Protein AF-A0A4Q6DT72-F1 (afdb_monomer)

Radius of gyration: 20.3 Å; Cα contacts (8 Å, |Δi|>4): 375; chains: 1; bounding box: 52×39×68 Å

Secondary structure (DSSP, 8-state):
--SSS--HHHHHHHHHHHHHHHTTSTT-SSSEEEEEEEEEE-TT-TT-EEEEEEEEEEEETTEEEEEEEEE-TT-EEEEEEEEE--TTS--EEEEEEEEE---EEEEEEEEEEETTEEEEEEEETTEEEEEEEEESSTT--EEEEEEEEE--TTS--EEEEEEEEEEETTEEEEEEEE----B--TTTTTS----

Mean predicted aligned error: 13.0 Å

Foldseek 3Di:
DPPVVPDVVVVVVVVVLVVVVVVPPPDDPQWDKDWDWDWDDDVVDPFDIKIKIWIWTHNDPFKIKIWIKIWDRLAAFDWDWDWDDDPPDDIDTDTDTDRDDGDIFTDIWIWGDDQQKIWIFDADRNWGKTKIKGAPDPVSQKIKMKMWTDLDDPDDIWMWIKIKHHPDDSDIDMDTDGRDHRYDDPCPPPPPDDD

Sequence (195 aa):
MGKFINDPAIYDELRGAIQSVNLLLGKAGALKTYVDLSAWQIPAYDGGAKARLHIIIAPNPGRYYLLGVSSDPRGRERRTITTISVNNGPQLVETRNVNEERRVLFTGMFGKYFGPLDVRVGILEDNGTLAVGYWADQARRYGAHIEVFSPGRAAPLSYRAYARAQVWSGLYVTGGIDNNHKYFDPNDGKDKLPY

Nearest PDB structures (foldseek):
  7st3-assembly9_Q  TM=1.971E-01  e=6.445E+00  Human papillomavirus 16
  1hdm-assembly1_A  TM=1.827E-01  e=6.127E+00  Homo sapiens

Solvent-accessible surface area (backbone atoms only — not comparable to full-atom values): 11254 Å² total; per-residue (Å²): 141,70,76,85,83,71,46,68,70,60,55,54,54,51,51,55,53,57,60,59,52,69,73,70,69,82,76,70,80,91,46,52,67,46,79,45,79,51,70,48,75,51,90,94,48,97,63,59,58,32,39,37,45,35,39,36,43,27,79,46,99,49,37,36,35,40,41,34,42,32,42,45,56,78,32,39,45,36,69,43,77,47,75,50,80,49,92,98,53,81,74,47,74,49,76,46,75,45,71,46,69,84,50,82,28,43,29,49,30,48,35,37,46,62,83,51,34,37,42,34,42,41,31,50,67,74,17,48,30,47,31,43,32,41,32,82,41,95,85,61,46,35,34,41,36,40,38,40,35,45,73,52,98,89,51,74,75,25,40,35,39,37,38,39,39,55,81,48,96,96,39,68,51,73,54,71,53,74,60,73,71,52,76,51,67,88,59,86,78,71,81,79,72,87,128

pLDDT: mean 73.6, std 20.55, range [30.52, 98.38]

Structure (mmCIF, N/CA/C/O backbone):
data_AF-A0A4Q6DT72-F1
#
_entry.id   AF-A0A4Q6DT72-F1
#
loop_
_atom_site.group_PDB
_atom_site.id
_atom_site.type_symbol
_atom_site.label_atom_id
_atom_site.label_alt_id
_atom_site.label_comp_id
_atom_site.label_asym_id
_atom_site.label_entity_id
_atom_site.label_seq_id
_atom_site.pdbx_PDB_ins_code
_atom_site.Cartn_x
_atom_site.Cartn_y
_atom_site.Cartn_z
_atom_site.occupancy
_atom_site.B_iso_or_equiv
_atom_site.auth_seq_id
_atom_site.auth_comp_id
_atom_site.auth_asym_id
_atom_site.auth_atom_id
_atom_site.pdbx_PDB_model_num
ATOM 1 N N . MET A 1 1 ? -15.342 -18.114 -11.184 1.00 40.59 1 MET A N 1
ATOM 2 C CA . MET A 1 1 ? -14.637 -18.393 -9.913 1.00 40.59 1 MET A CA 1
ATOM 3 C C . MET A 1 1 ? -13.995 -19.770 -10.040 1.00 40.59 1 MET A C 1
ATOM 5 O O . MET A 1 1 ? -14.713 -20.748 -9.947 1.00 40.59 1 MET A O 1
ATOM 9 N N . GLY A 1 2 ? -12.719 -19.892 -10.412 1.00 42.38 2 GLY A N 1
ATOM 10 C CA . GLY A 1 2 ? -12.145 -21.237 -10.631 1.00 42.38 2 GLY A CA 1
ATOM 11 C C . GLY A 1 2 ? -10.751 -21.277 -11.251 1.00 42.38 2 GLY A C 1
ATOM 12 O O . GLY A 1 2 ? -10.006 -22.209 -10.989 1.00 42.38 2 GLY A O 1
ATOM 13 N N . LYS A 1 3 ? -10.351 -20.236 -11.993 1.00 42.50 3 LYS A N 1
ATOM 14 C CA . LYS A 1 3 ? -8.980 -20.118 -12.523 1.00 42.50 3 LYS A CA 1
ATOM 15 C C . LYS A 1 3 ? -7.955 -19.534 -11.537 1.00 42.50 3 LYS A C 1
ATOM 17 O O . LYS A 1 3 ? -6.771 -19.692 -11.764 1.00 42.50 3 LYS A O 1
ATOM 22 N N . PHE A 1 4 ? -8.394 -18.916 -10.435 1.00 44.41 4 PHE A N 1
ATOM 23 C CA . PHE A 1 4 ? -7.504 -18.288 -9.441 1.00 44.41 4 PHE A CA 1
ATOM 24 C C . PHE A 1 4 ? -6.852 -19.272 -8.456 1.00 44.41 4 PHE A C 1
ATOM 26 O O . PHE A 1 4 ? -5.817 -18.953 -7.888 1.00 44.41 4 PHE A O 1
ATOM 33 N N . ILE A 1 5 ? -7.461 -20.441 -8.221 1.00 47.91 5 ILE A N 1
ATOM 34 C CA . ILE A 1 5 ? -6.984 -21.407 -7.210 1.00 47.91 5 ILE A CA 1
ATOM 35 C C . ILE A 1 5 ? -6.019 -22.435 -7.822 1.00 47.91 5 ILE A C 1
ATOM 37 O O . ILE A 1 5 ? -5.291 -23.099 -7.096 1.00 47.91 5 ILE A O 1
ATOM 41 N N . ASN A 1 6 ? -5.991 -22.557 -9.151 1.00 42.75 6 ASN A N 1
ATOM 42 C CA . ASN A 1 6 ? -5.356 -23.684 -9.831 1.00 42.75 6 ASN A CA 1
ATOM 43 C C . ASN A 1 6 ? -4.169 -23.286 -10.722 1.00 42.75 6 ASN A C 1
ATOM 45 O O . ASN A 1 6 ? -3.815 -24.044 -11.620 1.00 42.75 6 ASN A O 1
ATOM 49 N N . ASP A 1 7 ? -3.583 -22.102 -10.510 1.00 50.97 7 ASP A N 1
ATOM 50 C CA . ASP A 1 7 ? -2.345 -21.708 -11.189 1.00 50.97 7 ASP A CA 1
ATOM 51 C C . ASP A 1 7 ? -1.128 -22.110 -10.327 1.00 50.97 7 ASP A C 1
ATOM 53 O O . ASP A 1 7 ? -0.959 -21.567 -9.227 1.00 50.97 7 ASP A O 1
ATOM 57 N N . PRO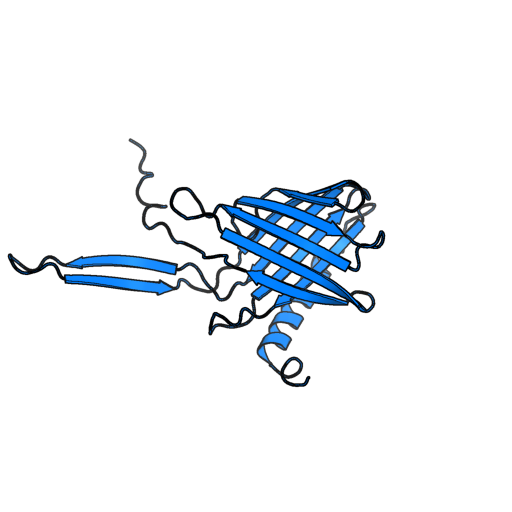 A 1 8 ? -0.284 -23.058 -10.781 1.00 51.16 8 PRO A N 1
ATOM 58 C CA . PRO A 1 8 ? 0.871 -23.544 -10.025 1.00 51.16 8 PRO A CA 1
ATOM 59 C C . PRO A 1 8 ? 1.861 -22.439 -9.633 1.00 51.16 8 PRO A C 1
ATOM 61 O O . PRO A 1 8 ? 2.464 -22.520 -8.564 1.00 51.16 8 PRO A O 1
ATOM 64 N N . ALA A 1 9 ? 1.989 -21.378 -10.441 1.00 55.25 9 ALA A N 1
ATOM 65 C CA . ALA A 1 9 ? 2.933 -20.291 -10.175 1.00 55.25 9 ALA A CA 1
ATOM 66 C C . ALA A 1 9 ? 2.591 -19.523 -8.885 1.00 55.25 9 ALA A C 1
ATOM 68 O O . ALA A 1 9 ? 3.474 -19.165 -8.108 1.00 55.25 9 ALA A O 1
ATOM 69 N N . ILE A 1 10 ? 1.296 -19.338 -8.609 1.00 51.66 10 ILE A N 1
ATOM 70 C CA . ILE A 1 10 ? 0.816 -18.659 -7.397 1.00 51.66 10 ILE A CA 1
ATOM 71 C C . ILE A 1 10 ? 1.076 -19.524 -6.159 1.00 51.66 10 ILE A C 1
ATOM 73 O O . ILE A 1 10 ? 1.369 -19.004 -5.082 1.00 51.66 10 ILE A O 1
ATOM 77 N N . TYR A 1 11 ? 0.987 -20.847 -6.300 1.00 51.16 11 TYR A N 1
ATOM 78 C CA . TYR A 1 11 ? 1.188 -21.782 -5.198 1.00 51.16 11 TYR A CA 1
ATOM 79 C C . TYR A 1 11 ? 2.643 -21.813 -4.712 1.00 51.16 11 TYR A C 1
ATOM 81 O O . TYR A 1 11 ? 2.890 -21.825 -3.501 1.00 51.16 11 TYR A O 1
ATOM 89 N N . ASP A 1 12 ? 3.598 -21.762 -5.638 1.00 57.19 12 ASP A N 1
ATOM 90 C CA . ASP A 1 12 ? 5.025 -21.753 -5.312 1.00 57.19 12 ASP A CA 1
ATOM 91 C C . ASP A 1 12 ? 5.472 -20.406 -4.717 1.00 57.19 12 ASP A C 1
ATOM 93 O O . ASP A 1 12 ? 6.198 -20.380 -3.718 1.00 57.19 12 ASP A O 1
ATOM 97 N N . GLU A 1 13 ? 4.957 -19.285 -5.235 1.00 58.00 13 GLU A N 1
ATOM 98 C CA . GLU A 1 13 ? 5.204 -17.949 -4.673 1.00 58.00 13 GLU A CA 1
ATOM 99 C C . GLU A 1 13 ? 4.601 -17.791 -3.265 1.00 58.00 13 GLU A C 1
ATOM 101 O O . GLU A 1 13 ? 5.253 -17.266 -2.354 1.00 58.00 13 GLU A O 1
ATOM 106 N N . LEU A 1 14 ? 3.383 -18.306 -3.051 1.00 52.50 14 LEU A N 1
ATOM 107 C CA . LEU A 1 14 ? 2.712 -18.300 -1.749 1.00 52.50 14 LEU A CA 1
ATOM 108 C C . LEU A 1 14 ? 3.480 -19.143 -0.720 1.00 52.50 14 LEU A C 1
ATOM 110 O O . LEU A 1 14 ? 3.661 -18.709 0.420 1.00 52.50 14 LEU A O 1
ATOM 114 N N . ARG A 1 15 ? 3.980 -20.323 -1.112 1.00 53.44 15 ARG A N 1
ATOM 115 C CA . ARG A 1 15 ? 4.805 -21.180 -0.244 1.00 53.44 15 ARG A CA 1
ATOM 116 C C . ARG A 1 15 ? 6.128 -20.519 0.141 1.00 53.44 15 ARG A C 1
ATOM 118 O O . ARG A 1 15 ? 6.471 -20.533 1.325 1.00 53.44 15 ARG A O 1
ATOM 125 N N . GLY A 1 16 ? 6.839 -19.913 -0.812 1.00 57.53 16 GLY A N 1
ATOM 126 C CA . GLY A 1 16 ? 8.106 -19.219 -0.542 1.00 57.53 16 GLY A CA 1
ATOM 127 C C . GLY A 1 16 ? 7.943 -18.046 0.433 1.00 57.53 16 GLY A C 1
ATOM 128 O O . GLY A 1 16 ? 8.726 -17.875 1.375 1.00 57.53 16 GLY A O 1
ATOM 129 N N . ALA A 1 17 ? 6.867 -17.277 0.270 1.00 51.38 17 ALA A N 1
ATOM 130 C CA . ALA A 1 17 ? 6.543 -16.179 1.168 1.00 51.38 17 ALA A CA 1
ATOM 131 C C . ALA A 1 17 ? 6.155 -16.655 2.580 1.00 51.38 17 ALA A C 1
ATOM 133 O O . ALA A 1 17 ? 6.656 -16.100 3.557 1.00 51.38 17 ALA A O 1
ATOM 134 N N . ILE A 1 18 ? 5.339 -17.710 2.716 1.00 52.00 18 ILE A N 1
ATOM 135 C CA . ILE A 1 18 ? 4.960 -18.277 4.026 1.00 52.00 18 ILE A CA 1
ATOM 136 C C . ILE A 1 18 ? 6.189 -18.782 4.801 1.00 52.00 18 ILE A C 1
ATOM 138 O O . ILE A 1 18 ? 6.286 -18.571 6.011 1.00 52.00 18 ILE A O 1
ATOM 142 N N . GLN A 1 19 ? 7.161 -19.401 4.124 1.00 54.97 19 GLN A N 1
ATOM 143 C CA . GLN A 1 19 ? 8.390 -19.883 4.769 1.00 54.97 19 GLN A CA 1
ATOM 144 C C . GLN A 1 19 ? 9.268 -18.737 5.300 1.00 54.97 19 GLN A C 1
ATOM 146 O O . GLN A 1 19 ? 9.827 -18.845 6.391 1.00 54.97 19 GLN A O 1
ATOM 151 N N . SER A 1 20 ? 9.330 -17.612 4.583 1.00 53.06 20 SER A N 1
ATOM 152 C CA . SER A 1 20 ? 10.111 -16.427 4.981 1.00 53.06 20 SER A CA 1
ATOM 153 C C . SER A 1 20 ? 9.543 -15.719 6.221 1.00 53.06 20 SER A C 1
ATOM 155 O O . SER A 1 20 ? 10.279 -15.110 6.996 1.00 53.06 20 SER A O 1
ATOM 157 N N . VAL A 1 21 ? 8.230 -15.820 6.443 1.00 51.31 21 VAL A N 1
ATOM 158 C CA . VAL A 1 21 ? 7.520 -15.172 7.557 1.00 51.31 21 VAL A CA 1
ATOM 159 C C . VAL A 1 21 ? 7.857 -15.791 8.916 1.00 51.31 21 VAL A C 1
ATOM 161 O O . VAL A 1 21 ? 8.020 -15.062 9.897 1.00 51.31 21 VAL A O 1
ATOM 164 N N . ASN A 1 22 ? 8.030 -17.114 8.982 1.00 48.34 22 ASN A N 1
ATOM 165 C CA . ASN A 1 22 ? 8.324 -17.812 10.239 1.00 48.34 22 ASN A CA 1
ATOM 166 C C . ASN A 1 22 ? 9.690 -17.431 10.844 1.00 48.34 22 ASN A C 1
ATOM 168 O O . ASN A 1 22 ? 9.865 -17.525 12.057 1.00 48.34 22 ASN A O 1
ATOM 172 N N . LEU A 1 23 ? 10.640 -16.948 10.034 1.00 55.03 23 LEU A N 1
ATOM 173 C CA . LEU A 1 23 ? 11.971 -16.523 10.491 1.00 55.03 23 LEU A CA 1
ATOM 174 C C . LEU A 1 23 ? 11.985 -15.149 11.184 1.00 55.03 23 LEU A C 1
ATOM 176 O O . LEU A 1 23 ? 12.885 -14.878 11.978 1.00 55.03 23 LEU A O 1
ATOM 180 N N . LEU A 1 24 ? 11.007 -14.278 10.916 1.00 52.22 24 LEU A N 1
ATOM 181 C CA . LEU A 1 24 ? 11.064 -12.866 11.327 1.00 52.22 24 LEU A CA 1
ATOM 182 C C . LEU A 1 24 ? 10.315 -12.560 12.635 1.00 52.22 24 LEU A C 1
ATOM 184 O O . LEU A 1 24 ? 10.592 -11.553 13.282 1.00 52.22 24 LEU A O 1
ATOM 188 N N . LEU A 1 25 ? 9.399 -13.430 13.065 1.00 58.00 25 LEU A N 1
ATOM 189 C CA . LEU A 1 25 ? 8.490 -13.161 14.191 1.00 58.00 25 LEU A CA 1
ATOM 190 C C . LEU A 1 25 ? 9.047 -13.529 15.580 1.00 58.00 25 LEU A C 1
ATOM 192 O O . LEU A 1 25 ? 8.407 -13.248 16.590 1.00 58.00 25 LEU A O 1
ATOM 196 N N . GLY A 1 26 ? 10.243 -14.116 15.667 1.00 53.78 26 GLY A N 1
ATOM 197 C CA . GLY A 1 26 ? 10.744 -14.725 16.905 1.00 53.78 26 GLY A CA 1
ATOM 198 C C . GLY A 1 26 ? 11.213 -13.785 18.029 1.00 53.78 26 GLY A C 1
ATOM 199 O O . GLY A 1 26 ? 11.575 -14.295 19.086 1.00 53.78 26 GLY A O 1
ATOM 200 N N . LYS A 1 27 ? 11.284 -12.451 17.849 1.00 53.75 27 LYS A N 1
ATOM 201 C CA . LYS A 1 27 ? 12.021 -11.572 18.798 1.00 53.75 27 LYS A CA 1
ATOM 202 C C . LYS A 1 27 ? 11.421 -10.195 19.150 1.00 53.75 27 LYS A C 1
ATOM 204 O O . LYS A 1 27 ? 12.120 -9.390 19.759 1.00 53.75 27 LYS A O 1
ATOM 209 N N . ALA A 1 28 ? 10.159 -9.885 18.843 1.00 54.22 28 ALA A N 1
ATOM 210 C CA . ALA A 1 28 ? 9.593 -8.553 19.127 1.00 54.22 28 ALA A CA 1
ATOM 211 C C . ALA A 1 28 ? 8.598 -8.555 20.310 1.00 54.22 28 ALA A C 1
ATOM 213 O O . ALA A 1 28 ? 7.416 -8.838 20.140 1.00 54.22 28 ALA A O 1
ATOM 214 N N . GLY A 1 29 ? 9.066 -8.210 21.515 1.00 50.38 29 GLY A N 1
ATOM 215 C CA . GLY A 1 29 ? 8.210 -7.927 22.677 1.00 50.38 29 GLY A CA 1
ATOM 216 C C . GLY A 1 29 ? 7.651 -6.494 22.653 1.00 50.38 29 GLY A C 1
ATOM 217 O O . GLY A 1 29 ? 8.355 -5.562 22.276 1.00 50.38 29 GLY A O 1
ATOM 218 N N . ALA A 1 30 ? 6.383 -6.329 23.050 1.00 59.72 30 ALA A N 1
ATOM 219 C CA . ALA A 1 30 ? 5.591 -5.084 23.144 1.00 59.72 30 ALA A CA 1
ATOM 220 C C . ALA A 1 30 ? 5.222 -4.340 21.837 1.00 59.72 30 ALA A C 1
ATOM 222 O O . ALA A 1 30 ? 4.337 -3.483 21.862 1.00 59.72 30 ALA A O 1
ATOM 223 N N . LEU A 1 31 ? 5.815 -4.676 20.689 1.00 67.81 31 LEU A N 1
ATOM 224 C CA . LEU A 1 31 ? 5.454 -4.092 19.391 1.00 67.81 31 LEU A CA 1
ATOM 225 C C . LEU A 1 31 ? 4.372 -4.930 18.698 1.00 67.81 31 LEU A C 1
ATOM 227 O O . LEU A 1 31 ? 4.574 -6.115 18.434 1.00 67.81 31 LEU A O 1
ATOM 231 N N . LYS A 1 32 ? 3.234 -4.315 18.343 1.00 83.62 32 LYS A N 1
ATOM 232 C CA . LYS A 1 32 ? 2.245 -4.981 17.482 1.00 83.62 32 LYS A CA 1
ATOM 233 C C . LYS A 1 32 ? 2.836 -5.098 16.082 1.00 83.62 32 LYS A C 1
ATOM 235 O O . LYS A 1 32 ? 2.969 -4.094 15.384 1.00 83.62 32 LYS A O 1
ATOM 240 N N . THR A 1 33 ? 3.194 -6.315 15.700 1.00 86.81 33 THR A N 1
ATOM 241 C CA . THR A 1 33 ? 3.773 -6.616 14.391 1.00 86.81 33 THR A CA 1
ATOM 242 C C . THR A 1 33 ? 2.762 -7.400 13.571 1.00 86.81 33 THR A C 1
ATOM 244 O O . THR A 1 33 ? 2.192 -8.371 14.062 1.00 86.81 33 THR A O 1
ATOM 247 N N . TYR A 1 34 ? 2.534 -6.977 12.334 1.00 88.38 34 TYR A N 1
ATOM 248 C CA . TYR A 1 34 ? 1.664 -7.666 11.387 1.00 88.38 34 TYR A CA 1
ATOM 249 C C . TYR A 1 34 ? 2.467 -8.042 10.159 1.00 88.38 34 TYR A C 1
ATOM 251 O O . TYR A 1 34 ? 3.353 -7.303 9.730 1.00 88.38 34 TYR A O 1
ATOM 259 N N . VAL A 1 35 ? 2.119 -9.176 9.580 1.00 89.56 35 VAL A N 1
ATOM 260 C CA . VAL A 1 35 ? 2.684 -9.630 8.321 1.00 89.56 35 VAL A CA 1
ATOM 261 C C . VAL A 1 35 ? 1.581 -9.586 7.290 1.00 89.56 35 VAL A C 1
ATOM 263 O O . VAL A 1 35 ? 0.469 -10.052 7.531 1.00 89.56 35 VAL A O 1
ATOM 266 N N . ASP A 1 36 ? 1.897 -8.992 6.153 1.00 89.69 36 ASP A N 1
ATOM 267 C CA . ASP A 1 36 ? 0.979 -8.822 5.048 1.00 89.69 36 ASP A CA 1
ATOM 268 C C . ASP A 1 36 ? 1.602 -9.419 3.791 1.00 89.69 36 ASP A C 1
ATOM 270 O O . ASP A 1 36 ? 2.623 -8.943 3.294 1.00 89.69 36 ASP A O 1
ATOM 274 N N . LEU A 1 37 ? 0.973 -10.481 3.299 1.00 89.69 37 LEU A N 1
ATOM 275 C CA . LEU A 1 37 ? 1.315 -11.124 2.045 1.00 89.69 37 LEU A CA 1
ATOM 276 C C . LEU A 1 37 ? 0.182 -10.870 1.062 1.00 89.69 37 LEU A C 1
ATOM 278 O O . LEU A 1 37 ? -0.975 -11.178 1.346 1.00 89.69 37 LEU A O 1
ATOM 282 N N . SER A 1 38 ? 0.513 -10.289 -0.082 1.00 87.38 38 SER A N 1
ATOM 283 C CA . SER A 1 38 ? -0.465 -9.981 -1.119 1.00 87.38 38 SER A CA 1
ATOM 284 C C . SER A 1 38 ? 0.091 -10.262 -2.495 1.00 87.38 38 SER A C 1
ATOM 286 O O . SER A 1 38 ? 1.277 -10.069 -2.753 1.00 87.38 38 SER A O 1
ATOM 288 N N . ALA A 1 39 ? -0.798 -10.694 -3.378 1.00 85.62 39 ALA A N 1
ATOM 289 C CA . ALA A 1 39 ? -0.524 -10.797 -4.792 1.00 85.62 39 ALA A CA 1
ATOM 290 C C . ALA A 1 39 ? -1.713 -10.246 -5.576 1.00 85.62 39 ALA A C 1
ATOM 292 O O . ALA A 1 39 ? -2.862 -10.398 -5.156 1.00 85.62 39 ALA A O 1
ATOM 293 N N . TRP A 1 40 ? -1.445 -9.588 -6.696 1.00 83.12 40 TRP A N 1
ATOM 294 C CA . TRP A 1 40 ? -2.485 -9.118 -7.603 1.00 83.12 40 TRP A CA 1
ATOM 295 C C . TRP A 1 40 ? -2.013 -9.181 -9.048 1.00 83.12 40 TRP A C 1
ATOM 297 O O . TRP A 1 40 ? -0.829 -9.040 -9.357 1.00 83.12 40 TRP A O 1
ATOM 307 N N . GLN A 1 41 ? -2.969 -9.386 -9.944 1.00 78.38 41 GLN A N 1
ATOM 308 C CA . GLN A 1 41 ? -2.716 -9.382 -11.374 1.00 78.38 41 GLN A CA 1
ATOM 309 C C . GLN A 1 41 ? -2.808 -7.953 -11.910 1.00 78.38 41 GLN A C 1
ATOM 311 O O . GLN A 1 41 ? -3.650 -7.167 -11.474 1.00 78.38 41 GLN A O 1
ATOM 316 N N . ILE A 1 42 ? -1.961 -7.634 -12.886 1.00 73.06 42 ILE A N 1
ATOM 317 C CA . ILE A 1 42 ? -2.034 -6.390 -13.650 1.00 73.06 42 ILE A CA 1
ATOM 318 C C . ILE A 1 42 ? -2.393 -6.786 -15.088 1.00 73.06 42 ILE A C 1
ATOM 320 O O . ILE A 1 42 ? -1.502 -7.172 -15.838 1.00 73.06 42 ILE A O 1
ATOM 324 N N . PRO A 1 43 ? -3.681 -6.741 -15.484 1.00 66.69 43 PRO A N 1
ATOM 325 C CA . PRO A 1 43 ? -4.133 -7.293 -16.767 1.00 66.69 43 PRO A CA 1
ATOM 326 C C . PRO A 1 43 ? -3.478 -6.667 -18.001 1.00 66.69 43 PRO A C 1
ATOM 328 O O . PRO A 1 43 ? -3.441 -7.292 -19.050 1.00 66.69 43 PRO A O 1
ATOM 331 N N . ALA A 1 44 ? -2.968 -5.440 -17.879 1.00 63.69 44 ALA A N 1
ATOM 332 C CA . ALA A 1 44 ? -2.306 -4.721 -18.963 1.00 63.69 44 ALA A CA 1
ATOM 333 C C . ALA A 1 44 ? -0.906 -5.263 -19.323 1.00 63.69 44 ALA A C 1
ATOM 335 O O . ALA A 1 44 ? -0.309 -4.770 -20.274 1.00 63.69 44 ALA A O 1
ATOM 336 N N . TYR A 1 45 ? -0.368 -6.234 -18.574 1.00 60.28 45 TYR A N 1
ATOM 337 C CA . TYR A 1 45 ? 0.969 -6.786 -18.790 1.00 60.28 45 TYR A CA 1
ATOM 338 C C . TYR A 1 45 ? 0.937 -8.319 -18.859 1.00 60.28 45 TYR A C 1
ATOM 340 O O . TYR A 1 45 ? 0.620 -8.992 -17.876 1.00 60.28 45 TYR A O 1
ATOM 348 N N . ASP A 1 46 ? 1.341 -8.870 -20.006 1.00 53.75 46 ASP A N 1
ATOM 349 C CA . ASP A 1 46 ? 1.607 -10.300 -20.180 1.00 53.75 46 ASP A CA 1
ATOM 350 C C . ASP A 1 46 ? 2.950 -10.643 -19.518 1.00 53.75 46 ASP A C 1
ATOM 352 O O . ASP A 1 46 ? 4.017 -10.488 -20.108 1.00 53.75 46 ASP A O 1
ATOM 356 N N . GLY A 1 47 ? 2.923 -11.041 -18.243 1.00 54.62 47 GLY A N 1
ATOM 357 C CA . GLY A 1 47 ? 4.170 -11.319 -17.515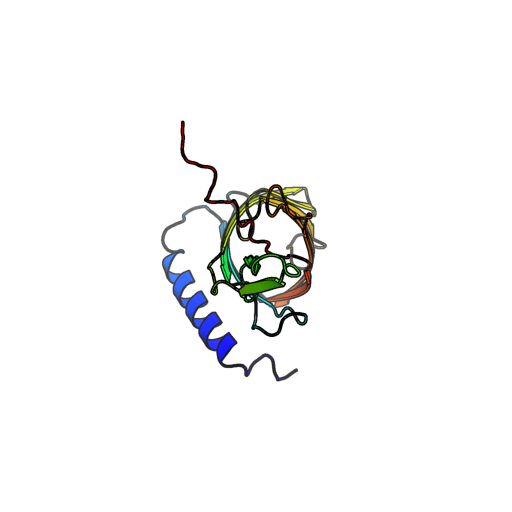 1.00 54.62 47 GLY A CA 1
ATOM 358 C C . GLY A 1 47 ? 4.059 -11.921 -16.114 1.00 54.62 47 GLY A C 1
ATOM 359 O O . GLY A 1 47 ? 5.083 -12.321 -15.557 1.00 54.62 47 GLY A O 1
ATOM 360 N N . GLY A 1 48 ? 2.853 -12.024 -15.545 1.00 64.50 48 GLY A N 1
ATOM 361 C CA . GLY A 1 48 ? 2.609 -12.690 -14.261 1.00 64.50 48 GLY A CA 1
ATOM 362 C C . GLY A 1 48 ? 1.906 -11.813 -13.223 1.00 64.50 48 GLY A C 1
ATOM 363 O O . GLY A 1 48 ? 1.419 -10.722 -13.522 1.00 64.50 48 GLY A O 1
ATOM 364 N N . ALA A 1 49 ? 1.830 -12.314 -11.991 1.00 72.75 49 ALA A N 1
ATOM 365 C CA . ALA A 1 49 ? 1.286 -11.581 -10.855 1.00 72.75 49 ALA A CA 1
ATOM 366 C C . ALA A 1 49 ? 2.376 -10.738 -10.180 1.00 72.75 49 ALA A C 1
ATOM 368 O O . ALA A 1 49 ? 3.555 -11.091 -10.169 1.00 72.75 49 ALA A O 1
ATOM 369 N N . LYS A 1 50 ? 1.975 -9.613 -9.594 1.00 82.44 50 LYS A N 1
ATOM 370 C CA . LYS A 1 50 ? 2.813 -8.869 -8.658 1.00 82.44 50 LYS A CA 1
ATOM 371 C C . LYS A 1 50 ? 2.624 -9.455 -7.272 1.00 82.44 50 LYS A C 1
ATOM 373 O O . LYS A 1 50 ? 1.482 -9.598 -6.843 1.00 82.44 50 LYS A O 1
ATOM 378 N N . ALA A 1 51 ? 3.718 -9.725 -6.569 1.00 84.81 51 ALA A N 1
ATOM 379 C CA . ALA A 1 51 ? 3.705 -10.260 -5.211 1.00 84.81 51 ALA A CA 1
ATOM 380 C C . ALA A 1 51 ? 4.427 -9.314 -4.244 1.00 84.81 51 ALA A C 1
ATOM 382 O O . ALA A 1 51 ? 5.433 -8.687 -4.589 1.00 84.81 51 ALA A O 1
ATOM 383 N N . ARG A 1 52 ? 3.916 -9.201 -3.017 1.00 88.69 52 ARG A N 1
ATOM 384 C CA . ARG A 1 52 ? 4.410 -8.279 -1.992 1.00 88.69 52 ARG A CA 1
ATOM 385 C C . ARG A 1 52 ? 4.358 -8.924 -0.615 1.00 88.69 52 ARG A C 1
ATOM 387 O O . ARG A 1 52 ? 3.308 -9.398 -0.186 1.00 88.69 52 ARG A O 1
ATOM 394 N N . LEU A 1 53 ? 5.475 -8.839 0.097 1.00 90.19 53 LEU A N 1
ATOM 395 C CA . LEU A 1 53 ? 5.592 -9.189 1.506 1.00 90.19 53 LEU A CA 1
ATOM 396 C C . LEU A 1 53 ? 5.923 -7.926 2.290 1.00 90.19 53 LEU A C 1
ATOM 398 O O . LEU A 1 53 ? 7.013 -7.375 2.136 1.00 90.19 53 LEU A O 1
ATOM 402 N N . HIS A 1 54 ? 5.006 -7.479 3.142 1.00 92.38 54 HIS A N 1
ATOM 403 C CA . HIS A 1 54 ? 5.253 -6.391 4.078 1.00 92.38 54 HIS A CA 1
ATOM 404 C C . HIS A 1 54 ? 5.210 -6.847 5.532 1.00 92.38 54 HIS A C 1
ATOM 406 O O . HIS A 1 54 ? 4.469 -7.748 5.921 1.00 92.38 54 HIS A O 1
ATOM 412 N N . ILE A 1 55 ? 5.975 -6.132 6.346 1.00 92.50 55 ILE A N 1
ATOM 413 C CA . ILE A 1 55 ? 5.995 -6.227 7.796 1.00 92.50 55 ILE A CA 1
ATOM 414 C C . ILE A 1 55 ? 5.583 -4.865 8.327 1.00 92.50 55 ILE A C 1
ATOM 416 O O . ILE A 1 55 ? 6.240 -3.855 8.081 1.00 92.50 55 ILE A O 1
ATOM 420 N N . ILE A 1 56 ? 4.477 -4.832 9.052 1.00 93.38 56 ILE A N 1
ATOM 421 C CA . ILE A 1 56 ? 3.956 -3.622 9.670 1.00 93.38 56 ILE A CA 1
ATOM 422 C C . ILE A 1 56 ? 4.346 -3.661 11.135 1.00 93.38 56 ILE A C 1
ATOM 424 O O . ILE A 1 56 ? 3.872 -4.516 11.878 1.00 93.38 56 ILE A O 1
ATOM 428 N N . ILE A 1 57 ? 5.162 -2.708 11.561 1.00 93.12 57 ILE A N 1
ATOM 429 C CA . ILE A 1 57 ? 5.526 -2.540 12.966 1.00 93.12 57 ILE A CA 1
ATOM 430 C C . ILE A 1 57 ? 4.737 -1.344 13.481 1.00 93.12 57 ILE A C 1
ATOM 432 O O . ILE A 1 57 ? 4.960 -0.220 13.035 1.00 93.12 57 ILE A O 1
ATOM 436 N N . ALA A 1 58 ? 3.807 -1.570 14.405 1.00 92.38 58 ALA A N 1
ATOM 437 C CA . ALA A 1 58 ? 2.968 -0.536 15.001 1.00 92.38 58 ALA A CA 1
ATOM 438 C C . ALA A 1 58 ? 3.331 -0.351 16.485 1.00 92.38 58 ALA A C 1
ATOM 440 O O . ALA A 1 58 ? 2.784 -1.050 17.345 1.00 92.38 58 ALA A O 1
ATOM 441 N N . PRO A 1 59 ? 4.231 0.598 16.819 1.00 87.06 59 PRO A N 1
ATOM 442 C CA . PRO A 1 59 ? 4.594 0.873 18.209 1.00 87.06 59 PRO A CA 1
ATOM 443 C C . PRO A 1 59 ? 3.416 1.379 19.045 1.00 87.06 59 PRO A C 1
ATOM 445 O O . PRO A 1 59 ? 3.405 1.233 20.261 1.00 87.06 59 PRO A O 1
ATOM 448 N N . ASN A 1 60 ? 2.432 2.013 18.401 1.00 88.06 60 ASN A N 1
ATOM 449 C CA . ASN A 1 60 ? 1.174 2.412 19.021 1.00 88.06 60 ASN A CA 1
ATOM 450 C C . ASN A 1 60 ? 0.038 2.434 17.974 1.00 88.06 60 ASN A C 1
ATOM 452 O O . ASN A 1 60 ? 0.310 2.327 16.778 1.00 88.06 60 ASN A O 1
ATOM 456 N N . PRO A 1 61 ? -1.237 2.593 18.376 1.00 87.06 61 PRO A N 1
ATOM 457 C CA . PRO A 1 61 ? -2.371 2.551 17.442 1.00 87.06 61 PRO A CA 1
ATOM 458 C C . PRO A 1 61 ? -2.403 3.662 16.373 1.00 87.06 61 PRO A C 1
ATOM 460 O O . PRO A 1 61 ? -3.120 3.533 15.375 1.00 87.06 61 PRO A O 1
ATOM 463 N N . GLY A 1 62 ? -1.659 4.756 16.581 1.00 91.31 62 GLY A N 1
AT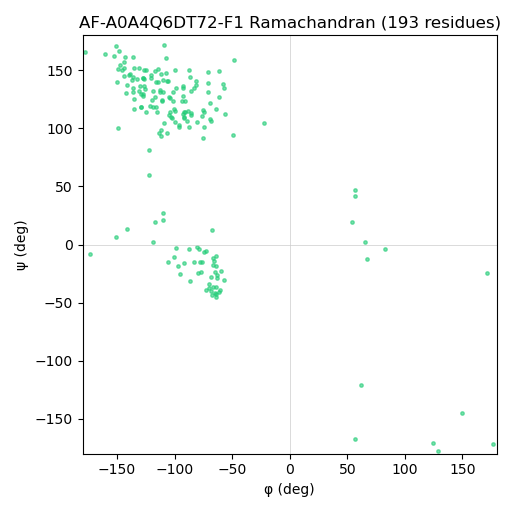OM 464 C CA . GLY A 1 62 ? -1.693 5.963 15.753 1.00 91.31 62 GLY A CA 1
ATOM 465 C C . GLY A 1 62 ? -0.556 6.097 14.739 1.00 91.31 62 GLY A C 1
ATOM 466 O O . GLY A 1 62 ? -0.637 6.974 13.885 1.00 91.31 62 GLY A O 1
ATOM 467 N N . ARG A 1 63 ? 0.497 5.272 14.801 1.00 94.75 63 ARG A N 1
ATOM 468 C CA . ARG A 1 63 ? 1.607 5.280 13.829 1.00 94.75 63 ARG A CA 1
ATOM 469 C C . ARG A 1 63 ? 2.198 3.894 13.625 1.00 94.75 63 ARG A C 1
ATOM 471 O O . ARG A 1 63 ? 2.154 3.057 14.524 1.00 94.75 63 ARG A O 1
ATOM 478 N N . TYR A 1 64 ? 2.789 3.685 12.461 1.00 95.62 64 TYR A N 1
ATOM 479 C CA . TYR A 1 64 ? 3.401 2.423 12.080 1.00 95.62 64 TYR A CA 1
ATOM 480 C C . TYR A 1 64 ? 4.533 2.638 11.077 1.00 95.62 64 TYR A C 1
ATOM 482 O O . TYR A 1 64 ? 4.629 3.679 10.430 1.00 95.62 64 TYR A O 1
ATOM 490 N N . TYR A 1 65 ? 5.381 1.628 10.955 1.00 95.94 65 TYR A N 1
ATOM 491 C CA . TYR A 1 65 ? 6.413 1.527 9.936 1.00 95.94 65 TYR A CA 1
ATOM 492 C C . TYR A 1 65 ? 6.089 0.347 9.026 1.00 95.94 65 TYR A C 1
ATOM 494 O O . TYR A 1 65 ? 5.632 -0.693 9.504 1.00 95.94 65 TYR A O 1
ATOM 502 N N . LEU A 1 66 ? 6.306 0.523 7.726 1.00 95.56 66 LEU A N 1
ATOM 503 C CA . LEU A 1 66 ? 6.044 -0.471 6.691 1.00 95.56 66 LEU A CA 1
ATOM 504 C C . LEU A 1 66 ? 7.369 -0.950 6.100 1.00 95.56 66 LEU A C 1
ATOM 506 O O . LEU A 1 66 ? 7.965 -0.262 5.273 1.00 95.56 66 LEU A O 1
ATOM 510 N N . LEU A 1 67 ? 7.815 -2.099 6.603 1.00 94.88 67 LEU A N 1
ATOM 511 C CA . LEU A 1 67 ? 8.872 -2.979 6.102 1.00 94.88 67 LEU A CA 1
ATOM 512 C C . LEU A 1 67 ? 8.431 -3.695 4.829 1.00 94.88 67 LEU A C 1
ATOM 514 O O . LEU A 1 67 ? 7.311 -4.197 4.857 1.00 94.88 67 LEU A O 1
ATOM 518 N N . GLY A 1 68 ? 9.234 -3.870 3.778 1.00 90.88 68 GLY A N 1
ATOM 519 C CA . GLY A 1 68 ? 8.799 -4.812 2.751 1.00 90.88 68 GLY A CA 1
ATOM 520 C C . GLY A 1 68 ? 9.701 -5.075 1.567 1.00 90.88 68 GLY A C 1
ATOM 521 O O . GLY A 1 68 ? 10.617 -4.314 1.267 1.00 90.88 68 GLY A O 1
ATOM 522 N N . VAL A 1 69 ? 9.355 -6.156 0.874 1.00 89.19 69 VAL A N 1
ATOM 523 C CA . VAL A 1 69 ? 9.893 -6.515 -0.434 1.00 89.19 69 VAL A CA 1
ATOM 524 C C . VAL A 1 69 ? 8.762 -6.854 -1.400 1.00 89.19 69 VAL A C 1
ATOM 526 O O . VAL A 1 69 ? 7.686 -7.305 -0.993 1.00 89.19 69 VAL A O 1
ATOM 529 N N . SER A 1 70 ? 8.989 -6.640 -2.690 1.00 88.12 70 SER A N 1
ATOM 530 C CA . SER A 1 70 ? 8.046 -7.036 -3.736 1.00 88.12 70 SER A CA 1
ATOM 531 C C . SER A 1 70 ? 8.751 -7.514 -4.997 1.00 88.12 70 SER A C 1
ATOM 533 O O . SER A 1 70 ? 9.871 -7.102 -5.295 1.00 88.12 70 SER A O 1
ATOM 535 N N . SER A 1 71 ? 8.067 -8.388 -5.726 1.00 82.50 71 SER A N 1
ATOM 536 C CA . SER A 1 71 ? 8.419 -8.814 -7.075 1.00 82.50 71 SER A CA 1
ATOM 537 C C . SER A 1 71 ? 7.370 -8.243 -8.021 1.00 82.50 71 SER A C 1
ATOM 539 O O . SER A 1 71 ? 6.172 -8.447 -7.814 1.00 82.50 71 SER A O 1
ATOM 541 N N . ASP A 1 72 ? 7.806 -7.485 -9.025 1.00 77.88 72 ASP A N 1
ATOM 542 C CA . ASP A 1 72 ? 6.926 -6.888 -10.029 1.00 77.88 72 ASP A CA 1
ATOM 543 C C . ASP A 1 72 ? 7.350 -7.389 -11.417 1.00 77.88 72 ASP A C 1
ATOM 545 O O . ASP A 1 72 ? 8.488 -7.125 -11.825 1.00 77.88 72 ASP A O 1
ATOM 549 N N . PRO A 1 73 ? 6.466 -8.093 -12.149 1.00 65.25 73 PRO A N 1
ATOM 550 C CA . PRO A 1 73 ? 6.794 -8.671 -13.450 1.00 65.25 73 PRO A CA 1
ATOM 551 C C . PRO A 1 73 ? 7.086 -7.613 -14.521 1.00 65.25 73 PRO A C 1
ATOM 553 O O . PRO A 1 73 ? 7.658 -7.952 -15.552 1.00 65.25 73 PRO A O 1
ATOM 556 N N . ARG A 1 74 ? 6.749 -6.334 -14.282 1.00 67.75 74 ARG A N 1
ATOM 557 C CA . ARG A 1 74 ? 7.000 -5.227 -15.220 1.00 67.75 74 ARG A CA 1
ATOM 558 C C . ARG A 1 74 ? 8.489 -4.911 -15.440 1.00 67.75 74 ARG A C 1
ATOM 560 O O . ARG A 1 74 ? 8.795 -4.168 -16.364 1.00 67.75 74 ARG A O 1
ATOM 567 N N . GLY A 1 75 ? 9.408 -5.458 -14.631 1.00 57.72 75 GLY A N 1
ATOM 568 C CA . GLY A 1 75 ? 10.852 -5.192 -14.752 1.00 57.72 75 GLY A CA 1
ATOM 569 C C . GLY A 1 75 ? 11.195 -3.695 -14.664 1.00 57.72 75 GLY A C 1
ATOM 570 O O . GLY A 1 75 ? 10.367 -2.883 -14.248 1.00 57.72 75 GLY A O 1
ATOM 571 N N . ARG A 1 76 ? 12.424 -3.304 -15.021 1.00 55.16 76 ARG A N 1
ATOM 572 C CA . ARG A 1 76 ? 12.716 -1.924 -15.457 1.00 55.16 76 ARG A CA 1
ATOM 573 C C . ARG A 1 76 ? 12.813 -1.946 -16.979 1.00 55.16 76 ARG A C 1
ATOM 575 O O . ARG A 1 76 ? 13.522 -2.792 -17.525 1.00 55.16 76 ARG A O 1
ATOM 582 N N . GLU A 1 77 ? 12.132 -1.028 -17.657 1.00 51.53 77 GLU A N 1
ATOM 583 C CA . GLU A 1 77 ? 12.275 -0.891 -19.107 1.00 51.53 77 GLU A CA 1
ATOM 584 C C . GLU A 1 77 ? 13.620 -0.214 -19.395 1.00 51.53 77 GLU A C 1
ATOM 586 O O . GLU A 1 77 ? 13.750 0.999 -19.229 1.00 51.53 77 GLU A O 1
ATOM 591 N N . ARG A 1 78 ? 14.648 -0.977 -19.793 1.00 45.66 78 ARG A N 1
ATOM 592 C CA . ARG A 1 78 ? 15.923 -0.410 -20.243 1.00 45.66 78 ARG A CA 1
ATOM 593 C C . ARG A 1 78 ? 15.845 -0.129 -21.737 1.00 45.66 78 ARG A C 1
ATOM 595 O O . ARG A 1 78 ? 16.010 -1.006 -22.583 1.00 45.66 78 ARG A O 1
ATOM 602 N N . ARG A 1 79 ? 15.637 1.142 -22.071 1.00 47.41 79 ARG A N 1
ATOM 603 C CA . ARG A 1 79 ? 15.710 1.625 -23.451 1.00 47.41 79 ARG A CA 1
ATOM 604 C C . ARG A 1 79 ? 17.173 1.839 -23.837 1.00 47.41 79 ARG A C 1
ATOM 606 O O . ARG A 1 79 ? 17.801 2.797 -23.392 1.00 47.41 79 ARG A O 1
ATOM 613 N N . THR A 1 80 ? 17.733 0.949 -24.655 1.00 48.97 80 THR A N 1
ATOM 614 C CA . THR A 1 80 ? 19.047 1.175 -25.274 1.00 48.97 80 THR A CA 1
ATOM 615 C C . THR A 1 80 ? 18.820 1.824 -26.633 1.00 48.97 80 THR A C 1
ATOM 617 O O . THR A 1 80 ? 18.254 1.207 -27.534 1.00 48.97 80 THR A O 1
ATOM 620 N N . ILE A 1 81 ? 19.221 3.088 -26.771 1.00 50.47 81 ILE A N 1
ATOM 621 C CA . ILE A 1 81 ? 19.226 3.783 -28.061 1.00 50.47 81 ILE A CA 1
ATOM 622 C C . ILE A 1 81 ? 20.609 3.568 -28.670 1.00 50.47 81 ILE A C 1
ATOM 624 O O . ILE A 1 81 ? 21.592 4.123 -28.176 1.00 50.47 81 ILE A O 1
ATOM 628 N N . THR A 1 82 ? 20.694 2.757 -29.721 1.00 49.72 82 THR A N 1
ATOM 629 C CA . THR A 1 82 ? 21.926 2.601 -30.496 1.00 49.72 82 THR A CA 1
ATOM 630 C C . THR A 1 82 ? 21.781 3.405 -31.780 1.00 49.72 82 THR A C 1
ATOM 632 O O . THR A 1 82 ? 21.011 3.060 -32.673 1.00 49.72 82 THR A O 1
ATOM 635 N N . THR A 1 83 ? 22.521 4.508 -31.863 1.00 49.44 83 THR A N 1
ATOM 636 C CA . THR A 1 83 ? 22.651 5.288 -33.095 1.00 49.44 83 THR A CA 1
ATOM 637 C C . THR A 1 83 ? 23.806 4.718 -33.904 1.00 49.44 83 THR A C 1
ATOM 639 O O . THR A 1 83 ? 24.954 4.807 -33.465 1.00 49.44 83 THR A O 1
ATOM 642 N N . ILE A 1 84 ? 23.524 4.152 -35.078 1.00 51.12 84 ILE A N 1
ATOM 643 C CA . ILE A 1 84 ? 24.563 3.715 -36.017 1.00 51.12 84 ILE A CA 1
ATOM 644 C C . ILE A 1 84 ? 24.608 4.730 -37.160 1.00 51.12 84 ILE A C 1
ATOM 646 O O . ILE A 1 84 ? 23.673 4.831 -37.954 1.00 51.12 84 ILE A O 1
ATOM 650 N N . SER A 1 85 ? 25.696 5.498 -37.242 1.00 47.25 85 SER A N 1
ATOM 651 C CA . SER A 1 85 ? 25.977 6.337 -38.410 1.00 47.25 85 SER A CA 1
ATOM 652 C C . SER A 1 85 ? 26.702 5.503 -39.457 1.00 47.25 85 SER A C 1
ATOM 654 O O . SER A 1 85 ? 27.841 5.088 -39.244 1.00 47.25 85 SER A O 1
ATOM 656 N N . VAL A 1 86 ? 26.054 5.264 -40.595 1.00 50.16 86 VAL A N 1
ATOM 657 C CA . VAL A 1 86 ? 26.695 4.659 -41.768 1.00 50.16 86 VAL A CA 1
ATOM 658 C C . VAL A 1 86 ? 27.179 5.802 -42.662 1.00 50.16 86 VAL A C 1
ATOM 660 O O . VAL A 1 86 ? 26.381 6.669 -43.004 1.00 50.16 86 VAL A O 1
ATOM 663 N N . ASN A 1 87 ? 28.480 5.832 -42.981 1.00 45.19 87 ASN A N 1
ATOM 664 C CA . ASN A 1 87 ? 29.171 6.829 -43.821 1.00 45.19 87 ASN A CA 1
ATOM 665 C C . ASN A 1 87 ? 28.242 7.596 -44.795 1.00 45.19 87 ASN A C 1
ATOM 667 O O . ASN A 1 87 ? 27.838 7.051 -45.819 1.00 45.19 87 ASN A O 1
ATOM 671 N N . ASN A 1 88 ? 27.935 8.862 -44.480 1.00 54.91 88 ASN A N 1
ATOM 672 C CA . ASN A 1 88 ? 27.134 9.800 -45.290 1.00 54.91 88 ASN A CA 1
ATOM 673 C C . ASN A 1 88 ? 25.721 9.333 -45.731 1.00 54.91 88 ASN A C 1
ATOM 675 O O . ASN A 1 88 ? 25.157 9.910 -46.659 1.00 54.91 88 ASN A O 1
ATOM 679 N N . GLY A 1 89 ? 25.124 8.332 -45.074 1.00 55.78 89 GLY A N 1
ATOM 680 C CA . GLY A 1 89 ? 23.748 7.867 -45.309 1.00 55.78 89 GLY A CA 1
ATOM 681 C C . GLY A 1 89 ? 22.771 8.221 -44.173 1.00 55.78 89 GLY A C 1
ATOM 682 O O . GLY A 1 89 ? 23.199 8.709 -43.124 1.00 55.78 89 GLY A O 1
ATOM 683 N N . PRO A 1 90 ? 21.452 7.993 -44.356 1.00 50.69 90 PRO A N 1
ATOM 684 C CA . PRO A 1 90 ? 20.442 8.288 -43.340 1.00 50.69 90 PRO A CA 1
ATOM 685 C C . PRO A 1 90 ? 20.716 7.534 -42.031 1.00 50.69 90 PRO A C 1
ATOM 687 O O . PRO A 1 90 ? 21.078 6.359 -42.030 1.00 50.69 90 PRO A O 1
ATOM 690 N N . GLN A 1 91 ? 20.537 8.236 -40.912 1.00 54.41 91 GLN A N 1
ATOM 691 C CA . GLN A 1 91 ? 20.789 7.734 -39.563 1.00 54.41 91 GLN A CA 1
ATOM 692 C C . GLN A 1 91 ? 19.829 6.578 -39.240 1.00 54.41 91 GLN A C 1
ATOM 694 O O . GLN A 1 91 ? 18.615 6.777 -39.169 1.00 54.41 91 GLN A O 1
ATOM 699 N N . LEU A 1 92 ? 20.363 5.372 -39.026 1.00 47.22 92 LEU A N 1
ATOM 700 C CA . LEU A 1 92 ? 19.569 4.242 -38.552 1.00 47.22 92 LEU A CA 1
ATOM 701 C C . LEU A 1 92 ? 19.515 4.311 -37.020 1.00 47.22 92 LEU A C 1
ATOM 703 O O . LEU A 1 92 ? 20.531 4.148 -36.338 1.00 47.22 92 LEU A O 1
ATOM 707 N N . VAL A 1 93 ? 18.333 4.605 -36.478 1.00 54.97 93 VAL A N 1
ATOM 708 C CA . VAL A 1 93 ? 18.084 4.588 -35.031 1.00 54.97 93 VAL A CA 1
ATOM 709 C C . VAL A 1 93 ? 17.468 3.242 -34.679 1.00 54.97 93 VAL A C 1
ATOM 711 O O . VAL A 1 93 ? 16.279 3.021 -34.904 1.00 54.97 93 VAL A O 1
ATOM 714 N N . GLU A 1 94 ? 18.266 2.339 -34.115 1.00 45.09 94 GLU A N 1
ATOM 715 C CA . GLU A 1 94 ? 17.752 1.085 -33.571 1.00 45.09 94 GLU A CA 1
ATOM 716 C C . GLU A 1 94 ? 17.430 1.297 -32.085 1.00 45.09 94 GLU A C 1
ATOM 718 O O . GLU A 1 94 ? 18.310 1.512 -31.247 1.00 45.09 94 GLU A O 1
ATOM 723 N N . THR A 1 95 ? 16.136 1.301 -31.752 1.00 50.88 95 THR A N 1
ATOM 724 C CA . THR A 1 95 ? 15.685 1.305 -30.354 1.00 50.88 95 THR A CA 1
ATOM 725 C C . THR A 1 95 ? 15.556 -0.140 -29.903 1.00 50.88 95 THR A C 1
ATOM 727 O O . THR A 1 95 ? 14.606 -0.823 -30.281 1.00 50.88 95 THR A O 1
ATOM 730 N N . ARG A 1 96 ? 16.493 -0.607 -29.077 1.00 42.41 96 ARG A N 1
ATOM 731 C CA . ARG A 1 96 ? 16.401 -1.927 -28.455 1.00 42.41 96 ARG A CA 1
ATOM 732 C C . ARG A 1 96 ? 15.896 -1.767 -27.027 1.00 42.41 96 ARG A C 1
ATOM 734 O O . ARG A 1 96 ? 16.630 -1.328 -26.140 1.00 42.41 96 ARG A O 1
ATOM 741 N N . ASN A 1 97 ? 14.635 -2.125 -26.809 1.00 44.53 97 ASN A N 1
ATOM 742 C CA . ASN A 1 97 ? 14.078 -2.265 -25.468 1.00 44.53 97 ASN A CA 1
ATOM 743 C C . ASN A 1 97 ? 14.58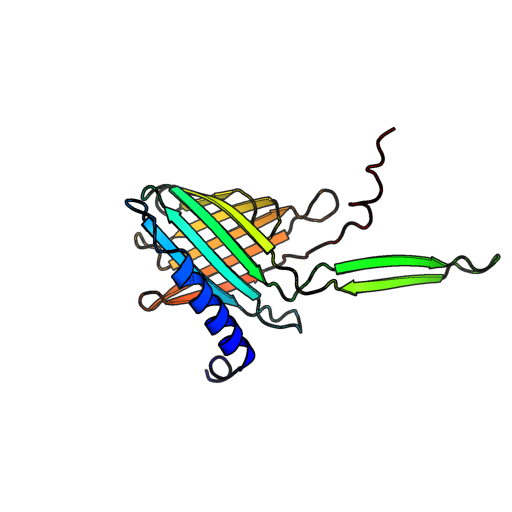7 -3.583 -24.883 1.00 44.53 97 ASN A C 1
ATOM 745 O O . ASN A 1 97 ? 14.250 -4.664 -25.365 1.00 44.53 97 ASN A O 1
ATOM 749 N N . VAL A 1 98 ? 15.448 -3.491 -23.877 1.00 45.19 98 VAL A N 1
ATOM 750 C CA . VAL A 1 98 ? 15.880 -4.633 -23.077 1.00 45.19 98 VAL A CA 1
ATOM 751 C C . VAL A 1 98 ? 15.108 -4.527 -21.769 1.00 45.19 98 VAL A C 1
ATOM 753 O O . VAL A 1 98 ? 15.339 -3.611 -20.992 1.00 45.19 98 VAL A O 1
ATOM 756 N N . ASN A 1 99 ? 14.156 -5.418 -21.518 1.00 47.97 99 ASN A N 1
ATOM 757 C CA . ASN A 1 99 ? 13.577 -5.517 -20.181 1.00 47.97 99 ASN A CA 1
ATOM 758 C C . ASN A 1 99 ? 14.613 -6.212 -19.294 1.00 47.97 99 ASN A C 1
ATOM 760 O O . ASN A 1 99 ? 14.953 -7.368 -19.543 1.00 47.97 99 ASN A O 1
ATOM 764 N N . GLU A 1 100 ? 15.163 -5.498 -18.310 1.00 47.22 100 GLU A N 1
ATOM 765 C CA . GLU A 1 100 ? 16.038 -6.128 -17.319 1.00 47.22 100 GLU A CA 1
ATOM 766 C C . GLU A 1 100 ? 15.225 -7.033 -16.382 1.00 47.22 100 GLU A C 1
ATOM 768 O O . GLU A 1 100 ? 14.044 -6.790 -16.115 1.00 47.22 100 GLU A O 1
ATOM 773 N N . GLU A 1 101 ? 15.891 -8.096 -15.927 1.00 50.03 101 GLU A N 1
ATOM 774 C CA . GLU A 1 101 ? 15.372 -9.227 -15.156 1.00 50.03 101 GLU A CA 1
ATOM 775 C C . GLU A 1 101 ? 14.499 -8.848 -13.947 1.00 50.03 101 GLU A C 1
ATOM 777 O O . GLU A 1 101 ? 14.577 -7.754 -13.383 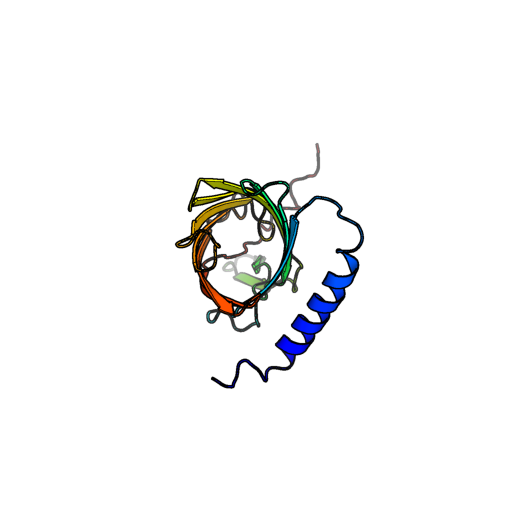1.00 50.03 101 GLU A O 1
ATOM 782 N N . ARG A 1 102 ? 13.681 -9.820 -13.512 1.00 54.44 102 ARG A N 1
ATOM 783 C CA . ARG A 1 102 ? 12.850 -9.792 -12.296 1.00 54.44 102 ARG A CA 1
ATOM 784 C C . ARG A 1 102 ? 13.672 -9.360 -11.074 1.00 54.44 102 ARG A C 1
ATOM 786 O O . ARG A 1 102 ? 14.306 -10.179 -10.414 1.00 54.44 102 ARG A O 1
ATOM 793 N N . ARG A 1 103 ? 13.645 -8.066 -10.754 1.00 67.75 103 ARG A N 1
ATOM 794 C CA . ARG A 1 103 ? 14.342 -7.491 -9.599 1.00 67.75 103 ARG A CA 1
ATOM 795 C C . ARG A 1 103 ? 13.424 -7.433 -8.378 1.00 67.75 103 ARG A C 1
ATOM 797 O O . ARG A 1 103 ? 12.276 -7.005 -8.479 1.00 67.75 103 ARG A O 1
ATOM 804 N N . VAL A 1 104 ? 13.965 -7.815 -7.221 1.00 77.88 104 VAL A N 1
ATOM 805 C CA . VAL A 1 104 ? 13.341 -7.593 -5.907 1.00 77.88 104 VAL A CA 1
ATOM 806 C C . VAL A 1 104 ? 13.399 -6.104 -5.565 1.00 77.88 104 VAL A C 1
ATOM 808 O O . VAL A 1 104 ? 14.455 -5.482 -5.673 1.00 77.88 104 VAL A O 1
ATOM 811 N N . LEU A 1 105 ? 12.267 -5.546 -5.150 1.00 86.19 105 LEU A N 1
ATOM 812 C CA . LEU A 1 105 ? 12.079 -4.124 -4.857 1.00 86.19 105 LEU A CA 1
ATOM 813 C C . LEU A 1 105 ? 11.859 -3.943 -3.366 1.00 86.19 105 LEU A C 1
ATOM 815 O O . LEU A 1 105 ? 11.180 -4.771 -2.753 1.00 86.19 105 LEU A O 1
ATOM 819 N N . PHE A 1 106 ? 12.329 -2.838 -2.806 1.00 89.31 106 PHE A N 1
ATOM 820 C CA . PHE A 1 106 ? 12.277 -2.587 -1.373 1.00 89.31 106 PHE A CA 1
ATOM 821 C C . PHE A 1 106 ? 11.242 -1.522 -1.008 1.00 89.31 106 PHE A C 1
ATOM 823 O O . PHE A 1 106 ? 10.991 -0.562 -1.740 1.00 89.31 106 PHE A O 1
ATOM 830 N N . THR A 1 107 ? 10.652 -1.691 0.170 1.00 93.94 107 THR A N 1
ATOM 831 C CA . THR A 1 107 ? 9.703 -0.759 0.776 1.00 93.94 107 THR A CA 1
ATOM 832 C C . THR A 1 107 ? 10.183 -0.396 2.173 1.00 93.94 107 THR A C 1
ATOM 834 O O . THR A 1 107 ? 10.526 -1.268 2.969 1.00 93.94 107 THR A O 1
ATOM 837 N N . GLY A 1 108 ? 10.155 0.897 2.472 1.00 97.12 108 GLY A N 1
ATOM 838 C CA . GLY A 1 108 ? 10.387 1.471 3.787 1.00 97.12 108 GLY A CA 1
ATOM 839 C C . GLY A 1 108 ? 9.568 2.748 3.926 1.00 97.12 108 GLY A C 1
ATOM 840 O O . GLY A 1 108 ? 9.965 3.798 3.421 1.00 97.12 108 GLY A O 1
ATOM 841 N N . MET A 1 109 ? 8.421 2.670 4.601 1.00 97.62 109 MET A N 1
ATOM 842 C CA . MET A 1 109 ? 7.541 3.829 4.798 1.00 97.62 109 MET A CA 1
ATOM 843 C C . MET A 1 109 ? 7.238 4.088 6.269 1.00 97.62 109 MET A C 1
ATOM 845 O O . MET A 1 109 ? 7.135 3.164 7.076 1.00 97.62 109 MET A O 1
ATOM 849 N N . PHE A 1 110 ? 7.012 5.356 6.591 1.00 97.94 110 PHE A N 1
ATOM 850 C CA . PHE A 1 110 ? 6.371 5.780 7.826 1.00 97.94 110 PHE A CA 1
ATOM 851 C C . PHE A 1 110 ? 4.897 6.083 7.556 1.00 97.94 110 PHE A C 1
ATOM 853 O O . PHE A 1 110 ? 4.569 6.754 6.577 1.00 97.94 110 PHE A O 1
ATOM 860 N N . GLY A 1 111 ? 4.018 5.602 8.431 1.00 97.94 111 GLY A N 1
ATOM 861 C CA . GLY A 1 111 ? 2.579 5.814 8.359 1.00 97.94 111 GLY A CA 1
ATOM 862 C C . GLY A 1 111 ? 2.011 6.371 9.658 1.00 97.94 111 GLY A C 1
ATOM 863 O O . GLY A 1 111 ? 2.421 5.989 10.760 1.00 97.94 111 GLY A O 1
ATOM 864 N N . LYS A 1 112 ? 1.028 7.260 9.538 1.00 97.75 112 LYS A N 1
ATOM 865 C CA . LYS A 1 112 ? 0.297 7.837 10.665 1.00 97.75 112 LYS A CA 1
ATOM 866 C C . LYS A 1 112 ? -1.197 7.865 10.374 1.00 97.75 112 LYS A C 1
ATOM 868 O O . LYS A 1 112 ? -1.630 8.304 9.314 1.00 97.75 112 LYS A O 1
ATOM 873 N N . TYR A 1 113 ? -1.970 7.445 11.369 1.00 96.38 113 TYR A N 1
ATOM 874 C CA . TYR A 1 113 ? -3.421 7.523 11.336 1.00 96.38 113 TYR A CA 1
ATOM 875 C C . TYR A 1 113 ? -3.907 8.827 11.970 1.00 96.38 113 TYR A C 1
ATOM 877 O O . TYR A 1 113 ? -3.475 9.201 13.067 1.00 96.38 113 TYR A O 1
ATOM 885 N N . PHE A 1 114 ? -4.847 9.478 11.296 1.00 96.25 114 PHE A N 1
ATOM 886 C CA . PHE A 1 114 ? -5.591 10.644 11.760 1.00 96.25 114 PHE A CA 1
ATOM 887 C C . PHE A 1 114 ? -7.083 10.297 11.728 1.00 96.25 114 PHE A C 1
ATOM 889 O O . PHE A 1 114 ? -7.791 10.576 10.762 1.00 96.25 114 PHE A O 1
ATOM 896 N N . GLY A 1 115 ? -7.548 9.600 12.769 1.00 94.75 115 GLY A N 1
ATOM 897 C CA . GLY A 1 115 ? -8.884 9.000 12.774 1.00 94.75 115 GLY A CA 1
ATOM 898 C C . GLY A 1 115 ? -9.020 7.962 11.647 1.00 94.75 115 GLY A C 1
ATOM 899 O O . GLY A 1 115 ? -8.237 7.008 11.637 1.00 94.75 115 GLY A O 1
ATOM 900 N N . PRO A 1 116 ? -9.974 8.123 10.707 1.00 96.50 116 PRO A N 1
ATOM 901 C CA . PRO A 1 116 ? -10.125 7.223 9.563 1.00 96.50 116 PRO A CA 1
ATOM 902 C C . PRO A 1 116 ? -9.070 7.447 8.469 1.00 96.50 116 PRO A C 1
ATOM 904 O O . PRO A 1 116 ? -8.913 6.592 7.600 1.00 96.50 116 PRO A O 1
ATOM 907 N N . LEU A 1 117 ? -8.347 8.571 8.483 1.00 97.88 117 LEU A N 1
ATOM 908 C CA . LEU A 1 117 ? -7.339 8.868 7.468 1.00 97.88 117 LEU A CA 1
ATOM 909 C C . LEU A 1 117 ? -6.019 8.158 7.778 1.00 97.88 117 LEU A C 1
ATOM 911 O O . LEU A 1 117 ? -5.554 8.149 8.917 1.00 97.88 117 LEU A O 1
ATOM 915 N N . ASP A 1 118 ? -5.401 7.598 6.749 1.00 97.94 118 ASP A N 1
ATOM 916 C CA . ASP A 1 118 ? -4.078 6.977 6.771 1.00 97.94 118 ASP A CA 1
ATOM 917 C C . ASP A 1 118 ? -3.152 7.774 5.856 1.00 97.94 118 ASP A C 1
ATOM 919 O O . ASP A 1 118 ? -3.404 7.869 4.660 1.00 97.94 118 ASP A O 1
ATOM 923 N N . VAL A 1 119 ? -2.092 8.358 6.400 1.00 98.38 119 VAL A N 1
ATOM 924 C CA . VAL A 1 119 ? -1.101 9.098 5.612 1.00 98.38 119 VAL A CA 1
ATOM 925 C C . VAL A 1 119 ? 0.235 8.392 5.739 1.00 98.38 119 VAL A C 1
ATOM 927 O O . VAL A 1 119 ? 0.713 8.151 6.850 1.00 98.38 119 VAL A O 1
ATOM 930 N N . ARG A 1 120 ? 0.849 8.081 4.600 1.00 97.81 120 ARG A N 1
ATOM 931 C CA . ARG A 1 120 ? 2.133 7.390 4.506 1.00 97.81 120 ARG A CA 1
ATOM 932 C C . ARG A 1 120 ? 3.103 8.162 3.627 1.00 97.81 120 ARG A C 1
ATOM 934 O O . ARG A 1 120 ? 2.724 8.714 2.599 1.00 97.81 120 ARG A O 1
ATOM 941 N N . VAL A 1 121 ? 4.373 8.139 4.003 1.00 97.69 121 VAL A N 1
ATOM 942 C CA . VAL A 1 121 ? 5.466 8.730 3.226 1.00 97.69 121 VAL A CA 1
ATOM 943 C C . VAL A 1 121 ? 6.718 7.872 3.360 1.00 97.69 121 VAL A C 1
ATOM 945 O O . VAL A 1 121 ? 6.968 7.282 4.414 1.00 97.69 121 VAL A O 1
ATOM 948 N N . GLY A 1 122 ? 7.503 7.777 2.293 1.00 96.00 122 GLY A N 1
ATOM 949 C CA . GLY A 1 122 ? 8.782 7.075 2.313 1.00 96.00 122 GLY A CA 1
ATOM 950 C C . GLY A 1 122 ? 9.118 6.472 0.963 1.00 96.00 122 GLY A C 1
ATOM 951 O O . GLY A 1 122 ? 8.797 7.050 -0.071 1.00 96.00 122 GLY A O 1
ATOM 95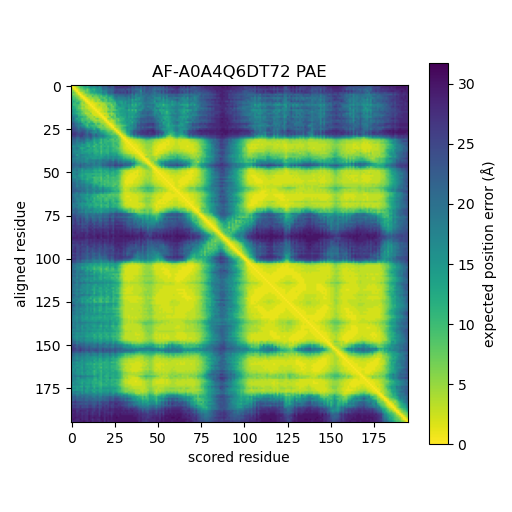2 N N . ILE A 1 123 ? 9.760 5.310 0.983 1.00 93.25 123 ILE A N 1
ATOM 953 C CA . ILE A 1 123 ? 10.128 4.559 -0.214 1.00 93.25 123 ILE A CA 1
ATOM 954 C C . ILE A 1 123 ? 9.160 3.384 -0.356 1.00 93.25 123 ILE A C 1
ATOM 956 O O . ILE A 1 123 ? 8.987 2.603 0.580 1.00 93.25 123 ILE A O 1
ATOM 960 N N . LEU A 1 124 ? 8.526 3.256 -1.515 1.00 92.00 124 LEU A N 1
ATOM 961 C CA . LEU A 1 124 ? 7.637 2.153 -1.864 1.00 92.00 124 LEU A CA 1
ATOM 962 C C . LEU A 1 124 ? 8.082 1.603 -3.213 1.00 92.00 124 LEU A C 1
ATOM 964 O O . LEU A 1 124 ? 8.047 2.318 -4.212 1.00 92.00 124 LEU A O 1
ATOM 968 N N . GLU A 1 125 ? 8.491 0.335 -3.234 1.00 88.25 125 GLU A N 1
ATOM 969 C CA . GLU A 1 125 ? 8.943 -0.342 -4.455 1.00 88.25 125 GLU A CA 1
ATOM 970 C C . GLU A 1 125 ? 10.111 0.395 -5.145 1.00 88.25 125 GLU A C 1
ATOM 972 O O . GLU A 1 125 ? 10.083 0.632 -6.352 1.00 88.25 125 GLU A O 1
ATOM 977 N N . ASP A 1 126 ? 11.117 0.778 -4.352 1.00 86.69 126 ASP A N 1
ATOM 978 C CA . ASP A 1 126 ? 12.284 1.600 -4.718 1.00 86.69 126 ASP A CA 1
ATOM 979 C C . ASP A 1 126 ? 11.984 3.060 -5.121 1.00 86.69 126 ASP A C 1
ATOM 981 O O . ASP A 1 126 ? 12.912 3.810 -5.418 1.00 86.69 126 ASP A O 1
ATOM 985 N N . ASN A 1 127 ? 10.724 3.508 -5.082 1.00 87.94 127 ASN A N 1
ATOM 986 C CA . ASN A 1 127 ? 10.345 4.874 -5.453 1.00 87.94 127 ASN A CA 1
ATOM 987 C C . ASN A 1 127 ? 10.006 5.735 -4.235 1.00 87.94 127 ASN A C 1
ATOM 989 O O . ASN A 1 127 ? 9.282 5.305 -3.332 1.00 87.94 127 ASN A O 1
ATOM 993 N N . GLY A 1 128 ? 10.428 7.001 -4.256 1.00 91.38 128 GLY A N 1
ATOM 994 C CA . GLY A 1 128 ? 9.928 7.998 -3.308 1.00 91.38 128 GLY A CA 1
ATOM 995 C C . GLY A 1 128 ? 8.419 8.167 -3.481 1.00 91.38 128 GLY A C 1
ATOM 996 O O . GLY A 1 128 ? 7.946 8.363 -4.598 1.00 91.38 128 GLY A O 1
ATOM 997 N N . THR A 1 129 ? 7.658 8.045 -2.399 1.00 93.75 129 THR A N 1
ATOM 998 C CA . THR A 1 129 ? 6.201 7.897 -2.461 1.00 93.75 129 THR A CA 1
ATOM 999 C C . THR A 1 129 ? 5.503 8.675 -1.355 1.00 93.75 129 THR A C 1
ATOM 1001 O O . THR A 1 129 ? 5.898 8.624 -0.186 1.00 93.75 129 THR A O 1
ATOM 1004 N N . LEU A 1 130 ? 4.411 9.337 -1.735 1.00 96.25 130 LEU A N 1
ATOM 1005 C CA . LEU A 1 130 ? 3.399 9.873 -0.830 1.00 96.25 130 LEU A CA 1
ATOM 1006 C C . LEU A 1 130 ? 2.104 9.089 -1.038 1.00 96.25 130 LEU A C 1
ATOM 1008 O O . LEU A 1 130 ? 1.675 8.874 -2.169 1.00 96.25 130 LEU A O 1
ATOM 1012 N N . ALA A 1 131 ? 1.475 8.669 0.050 1.00 97.19 131 ALA A N 1
ATOM 1013 C CA . ALA A 1 131 ? 0.259 7.880 0.001 1.00 97.19 131 ALA A CA 1
ATOM 1014 C C . ALA A 1 131 ? -0.757 8.371 1.030 1.00 97.19 131 ALA A C 1
ATOM 1016 O O . ALA A 1 131 ? -0.412 8.736 2.155 1.00 97.19 131 ALA A O 1
ATOM 1017 N N . VAL A 1 132 ? -2.023 8.361 0.630 1.00 98.19 132 VAL A N 1
ATOM 1018 C CA . VAL A 1 132 ? -3.158 8.750 1.462 1.00 98.19 132 VAL A CA 1
ATOM 1019 C C . VAL A 1 132 ? -4.238 7.689 1.337 1.00 98.19 132 VAL A C 1
ATOM 1021 O O . VAL A 1 132 ? -4.459 7.113 0.274 1.00 98.19 132 VAL A O 1
ATOM 1024 N N . GLY A 1 133 ? -4.912 7.412 2.440 1.00 98.25 133 GLY A N 1
ATOM 1025 C CA . GLY A 1 133 ? -5.989 6.454 2.522 1.00 98.25 133 GLY A CA 1
ATOM 1026 C C . GLY A 1 133 ? -7.096 6.891 3.450 1.00 98.25 133 GLY A C 1
ATOM 1027 O O . GLY A 1 133 ? -6.907 7.725 4.334 1.00 98.25 133 GLY A O 1
ATOM 1028 N N . TYR A 1 134 ? -8.242 6.264 3.259 1.00 98.31 134 TYR A N 1
ATOM 1029 C CA . TYR A 1 134 ? -9.410 6.397 4.102 1.00 98.31 134 TYR A CA 1
ATOM 1030 C C . TYR A 1 134 ? -9.912 5.009 4.486 1.00 98.31 134 TYR A C 1
ATOM 1032 O O . TYR A 1 134 ? -10.125 4.161 3.620 1.00 98.31 134 TYR A O 1
ATOM 1040 N N . TRP A 1 135 ? -10.123 4.798 5.780 1.00 97.81 135 TRP A N 1
ATOM 1041 C CA . TRP A 1 135 ? -10.761 3.615 6.342 1.00 97.81 135 TRP A CA 1
ATOM 1042 C C . TRP A 1 135 ? -12.213 3.931 6.690 1.00 97.81 135 TRP A C 1
ATOM 1044 O O . TRP A 1 135 ? -12.486 4.842 7.471 1.00 97.81 135 TRP A O 1
ATOM 1054 N N . ALA A 1 136 ? -13.141 3.156 6.133 1.00 97.31 136 ALA A N 1
ATOM 1055 C CA . ALA A 1 136 ? -14.576 3.322 6.353 1.00 97.31 136 ALA A CA 1
ATOM 1056 C C . ALA A 1 136 ? -15.041 2.767 7.710 1.00 97.31 136 ALA A C 1
ATOM 1058 O O . ALA A 1 136 ? -16.143 3.071 8.161 1.00 97.31 136 ALA A O 1
ATOM 1059 N N . ASP A 1 137 ? -14.212 1.962 8.376 1.00 95.50 137 ASP A N 1
ATOM 1060 C CA . ASP A 1 137 ? -14.501 1.405 9.690 1.00 95.50 137 ASP A CA 1
ATOM 1061 C C . ASP A 1 137 ? -13.301 1.493 10.641 1.00 95.50 137 ASP A C 1
ATOM 1063 O O . ASP A 1 137 ? -12.138 1.456 10.239 1.00 95.50 137 ASP A O 1
ATOM 1067 N N . GLN A 1 138 ? -13.586 1.565 11.944 1.00 91.12 138 GLN A N 1
ATOM 1068 C CA . GLN A 1 138 ? -12.554 1.677 12.985 1.00 91.12 138 GLN A CA 1
ATOM 1069 C C . GLN A 1 138 ? -11.621 0.459 13.036 1.00 91.12 138 GLN A C 1
ATOM 1071 O O . GLN A 1 138 ? -10.455 0.590 13.407 1.00 91.12 138 GLN A O 1
ATOM 1076 N N . ALA A 1 139 ? -12.123 -0.717 12.644 1.00 91.25 139 ALA A N 1
ATOM 1077 C CA . ALA A 1 139 ? -11.334 -1.941 12.556 1.00 91.25 139 ALA A CA 1
ATOM 1078 C C . ALA A 1 139 ? -10.490 -2.023 11.269 1.00 91.25 139 ALA A C 1
ATOM 1080 O O . ALA A 1 139 ? -9.719 -2.970 11.129 1.00 91.25 139 ALA A O 1
ATOM 1081 N N . ARG A 1 140 ? -10.580 -1.027 10.371 1.00 93.62 140 ARG A N 1
ATOM 1082 C CA . ARG A 1 140 ? -9.772 -0.902 9.146 1.00 93.62 140 ARG A CA 1
ATOM 1083 C C . ARG A 1 140 ? -9.896 -2.120 8.224 1.00 93.62 140 ARG A C 1
ATOM 1085 O O . ARG A 1 140 ? -8.915 -2.615 7.672 1.00 93.62 140 ARG A O 1
ATOM 1092 N N . ARG A 1 141 ? -11.121 -2.617 8.082 1.00 94.88 141 ARG A N 1
ATOM 1093 C CA . ARG A 1 141 ? -11.489 -3.738 7.210 1.00 94.88 141 ARG A CA 1
ATOM 1094 C C . ARG A 1 141 ? -11.794 -3.274 5.795 1.00 94.88 141 ARG A C 1
ATOM 1096 O O . ARG A 1 141 ? -11.528 -4.016 4.852 1.00 94.88 141 ARG A O 1
ATOM 1103 N N . TYR A 1 142 ? -12.318 -2.062 5.647 1.00 96.75 142 TYR A N 1
ATOM 1104 C CA . TYR A 1 142 ? -12.709 -1.497 4.360 1.00 96.75 142 TYR A CA 1
ATOM 1105 C C . TYR A 1 142 ? -12.061 -0.135 4.173 1.00 96.75 142 TYR A C 1
ATOM 1107 O O . TYR A 1 142 ? -12.183 0.736 5.035 1.00 96.75 142 TYR A O 1
ATOM 1115 N N . GLY A 1 143 ? -11.383 0.066 3.050 1.00 97.69 143 GLY A N 1
ATOM 1116 C CA . GLY A 1 143 ? -10.711 1.330 2.794 1.00 97.69 143 GLY A CA 1
ATOM 1117 C C . GLY A 1 143 ? -10.388 1.569 1.332 1.00 97.69 143 GLY A C 1
ATOM 1118 O O . GLY A 1 143 ? -10.409 0.651 0.513 1.00 97.69 143 GLY A O 1
ATOM 1119 N N . ALA A 1 144 ? -10.088 2.822 1.021 1.00 98.12 144 ALA A N 1
ATOM 1120 C CA . ALA A 1 144 ? -9.623 3.265 -0.283 1.00 98.12 144 ALA A CA 1
ATOM 1121 C C . ALA A 1 144 ? -8.318 4.040 -0.115 1.00 98.12 144 ALA A C 1
ATOM 1123 O O . ALA A 1 144 ? -8.150 4.784 0.851 1.00 98.12 144 ALA A O 1
ATOM 1124 N N . HIS A 1 145 ? -7.395 3.859 -1.049 1.00 97.88 145 HIS A N 1
ATOM 1125 C CA . HIS A 1 145 ? -6.047 4.400 -0.981 1.00 97.88 145 HIS A CA 1
ATOM 1126 C C . HIS A 1 145 ? -5.611 4.940 -2.334 1.00 97.88 145 HIS A C 1
ATOM 1128 O O . HIS A 1 145 ? -5.958 4.388 -3.377 1.00 97.88 145 HIS A O 1
ATOM 1134 N N . ILE A 1 146 ? -4.809 5.996 -2.292 1.00 97.38 146 ILE A N 1
ATOM 1135 C CA . ILE A 1 146 ? -4.122 6.585 -3.433 1.00 97.38 146 ILE A CA 1
ATOM 1136 C C . ILE A 1 146 ? -2.653 6.739 -3.055 1.00 97.38 146 ILE A C 1
ATOM 1138 O O . ILE A 1 146 ? -2.313 7.173 -1.955 1.00 97.38 146 ILE A O 1
ATOM 1142 N N . GLU A 1 147 ? -1.777 6.380 -3.977 1.00 95.44 147 GLU A N 1
ATOM 1143 C CA . GLU A 1 147 ? -0.332 6.418 -3.823 1.00 95.44 147 GLU A CA 1
ATOM 1144 C C . GLU A 1 147 ? 0.249 7.113 -5.051 1.00 95.44 147 GLU A C 1
ATOM 1146 O O . GLU A 1 147 ? -0.139 6.803 -6.177 1.00 95.44 147 GLU A O 1
ATOM 1151 N N . VAL A 1 148 ? 1.149 8.067 -4.835 1.00 93.62 148 VAL A N 1
ATOM 1152 C CA . VAL A 1 148 ? 1.830 8.829 -5.885 1.00 93.62 148 VAL A CA 1
ATOM 1153 C C . VAL A 1 148 ? 3.326 8.578 -5.760 1.00 93.62 148 VAL A C 1
ATOM 1155 O O . VAL A 1 148 ? 3.910 8.802 -4.698 1.00 93.62 148 VAL A O 1
ATOM 1158 N N . PHE A 1 149 ? 3.931 8.119 -6.850 1.00 89.44 149 PHE A N 1
ATOM 1159 C CA . PHE A 1 149 ? 5.327 7.711 -6.946 1.00 89.44 149 PHE A CA 1
ATOM 1160 C C . PHE A 1 149 ? 6.133 8.753 -7.721 1.00 89.44 149 PHE A C 1
ATOM 1162 O O . PHE A 1 149 ? 5.689 9.254 -8.757 1.00 89.44 149 PHE A O 1
ATOM 1169 N N . SER A 1 150 ? 7.352 9.006 -7.256 1.00 85.81 150 SER A N 1
ATOM 1170 C CA . SER A 1 150 ? 8.386 9.757 -7.961 1.00 85.81 150 SER A CA 1
ATOM 1171 C C . SER A 1 150 ? 9.493 8.788 -8.398 1.00 85.81 150 SER A C 1
ATOM 1173 O O . SER A 1 150 ? 10.273 8.356 -7.543 1.00 85.81 150 SER A O 1
ATOM 1175 N N . PRO A 1 151 ? 9.571 8.413 -9.692 1.00 69.38 151 PRO A N 1
ATOM 1176 C CA . PRO A 1 151 ? 10.556 7.444 -10.179 1.00 69.38 151 PRO A CA 1
ATOM 1177 C C . PRO A 1 151 ? 11.966 8.029 -10.371 1.00 69.38 151 PRO A C 1
ATOM 1179 O O . PRO A 1 151 ? 12.883 7.298 -10.734 1.00 69.38 151 PRO A O 1
ATOM 1182 N N . GLY A 1 152 ? 12.155 9.339 -10.165 1.00 69.06 152 GLY A N 1
ATOM 1183 C CA . GLY A 1 152 ? 13.423 10.039 -10.395 1.00 69.06 152 GLY A CA 1
ATOM 1184 C C . GLY A 1 152 ? 13.273 11.289 -11.267 1.00 69.06 152 GLY A C 1
ATOM 1185 O O . GLY A 1 152 ? 12.172 11.663 -11.661 1.00 69.06 152 GLY A O 1
ATOM 1186 N N . ARG A 1 153 ? 14.396 11.961 -11.559 1.00 60.00 153 ARG A N 1
ATOM 1187 C CA . ARG A 1 153 ? 14.443 13.321 -12.145 1.00 60.00 153 ARG A CA 1
ATOM 1188 C C . ARG A 1 153 ? 13.914 13.452 -13.581 1.00 60.00 153 ARG A C 1
ATOM 1190 O O . ARG A 1 153 ? 13.631 14.572 -13.990 1.00 60.00 153 ARG A O 1
ATOM 1197 N N . ALA A 1 154 ? 13.784 12.356 -14.325 1.00 62.50 154 ALA A N 1
ATOM 1198 C CA . ALA A 1 154 ? 13.428 12.372 -15.748 1.00 62.50 154 ALA A CA 1
ATOM 1199 C C . ALA A 1 154 ? 12.114 11.640 -16.079 1.00 62.50 154 ALA A C 1
ATOM 1201 O O . ALA A 1 154 ? 11.739 11.556 -17.246 1.00 62.50 154 ALA A O 1
ATOM 1202 N N . ALA A 1 155 ? 11.407 11.110 -15.075 1.00 65.75 155 ALA A N 1
ATOM 1203 C CA . ALA A 1 155 ? 10.198 10.318 -15.278 1.00 65.75 155 ALA A CA 1
ATOM 1204 C C . ALA A 1 155 ? 8.942 11.065 -14.798 1.00 65.75 155 ALA A C 1
ATOM 1206 O O . ALA A 1 155 ? 8.987 11.723 -13.753 1.00 65.75 155 ALA A O 1
ATOM 1207 N N . PRO A 1 156 ? 7.806 10.954 -15.512 1.00 75.12 156 PRO A N 1
ATOM 1208 C CA . PRO A 1 156 ? 6.545 11.498 -15.030 1.00 75.12 156 PRO A CA 1
ATOM 1209 C C . PRO A 1 156 ? 6.133 10.827 -13.715 1.00 75.12 156 PRO A C 1
ATOM 1211 O O . PRO A 1 156 ? 6.407 9.644 -13.482 1.00 75.12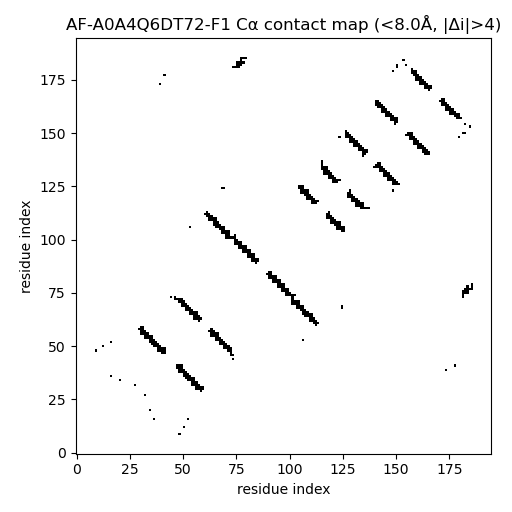 156 PRO A O 1
ATOM 1214 N N . LEU A 1 157 ? 5.433 11.582 -12.863 1.00 82.38 157 LEU A N 1
ATOM 1215 C CA . LEU A 1 157 ? 4.824 11.025 -11.658 1.00 82.38 157 LEU A CA 1
ATOM 1216 C C . LEU A 1 157 ? 3.885 9.883 -12.042 1.00 82.38 157 LEU A C 1
ATOM 1218 O O . LEU A 1 157 ? 3.078 9.997 -12.966 1.00 82.38 157 LEU A O 1
ATOM 1222 N N . SER A 1 158 ? 3.983 8.789 -11.301 1.00 86.31 158 SER A N 1
ATOM 1223 C CA . SER A 1 158 ? 3.076 7.656 -11.441 1.00 86.31 158 SER A CA 1
ATOM 1224 C C . SER A 1 158 ? 2.125 7.597 -10.257 1.00 86.31 158 SER A C 1
ATOM 1226 O O . SER A 1 158 ? 2.400 8.166 -9.202 1.00 86.31 158 SER A O 1
ATOM 1228 N N . TYR A 1 159 ? 1.006 6.894 -10.403 1.00 90.75 159 TYR A N 1
ATOM 1229 C CA . TYR A 1 159 ? 0.041 6.749 -9.321 1.00 90.75 159 TYR A CA 1
ATOM 1230 C C . TYR A 1 159 ? -0.609 5.368 -9.305 1.00 90.75 159 TYR A C 1
ATOM 1232 O O . TYR A 1 159 ? -0.674 4.666 -10.317 1.00 90.75 159 TYR A O 1
ATOM 1240 N N . ARG A 1 160 ? -1.111 4.995 -8.132 1.00 91.56 160 ARG A N 1
ATOM 1241 C CA . ARG A 1 160 ? -1.909 3.796 -7.894 1.00 91.56 160 ARG A CA 1
ATOM 1242 C C . ARG A 1 160 ? -3.084 4.167 -7.004 1.00 91.56 160 ARG A C 1
ATOM 1244 O O . ARG A 1 160 ? -2.890 4.802 -5.974 1.00 91.56 160 ARG A O 1
ATOM 1251 N N . ALA A 1 161 ? -4.286 3.758 -7.383 1.00 95.00 161 ALA A N 1
ATOM 1252 C CA . ALA A 1 161 ? -5.490 3.942 -6.584 1.00 95.00 161 ALA A CA 1
ATOM 1253 C C . ALA A 1 161 ? -6.201 2.599 -6.425 1.00 95.00 161 ALA A C 1
ATOM 1255 O O . ALA A 1 161 ? -6.415 1.897 -7.409 1.00 95.00 161 ALA A O 1
ATOM 1256 N N . TYR A 1 162 ? -6.552 2.219 -5.201 1.00 95.62 162 TYR A N 1
ATOM 1257 C CA . TYR A 1 162 ? -7.164 0.921 -4.923 1.00 95.62 162 TYR A CA 1
ATOM 1258 C C . TYR A 1 162 ? -8.108 0.969 -3.733 1.00 95.62 162 TYR A C 1
ATOM 1260 O O . TYR A 1 162 ? -7.913 1.726 -2.785 1.00 95.62 162 TYR A O 1
ATOM 1268 N N . ALA A 1 163 ? -9.109 0.099 -3.769 1.00 97.12 163 ALA A N 1
ATOM 1269 C CA . ALA A 1 163 ? -9.924 -0.256 -2.625 1.00 97.12 163 ALA A CA 1
ATOM 1270 C C . ALA A 1 163 ? -9.443 -1.583 -2.029 1.00 97.12 163 ALA A C 1
ATOM 1272 O O . ALA A 1 163 ? -8.936 -2.458 -2.739 1.00 97.12 163 ALA A O 1
ATOM 1273 N N . ARG A 1 164 ? -9.625 -1.733 -0.719 1.00 95.94 164 ARG A N 1
ATOM 1274 C CA . ARG A 1 164 ? -9.370 -2.950 0.050 1.00 95.94 164 ARG A CA 1
ATOM 1275 C C . ARG A 1 164 ? -10.621 -3.318 0.832 1.00 95.94 164 ARG A C 1
ATOM 1277 O O . ARG A 1 164 ? -11.216 -2.456 1.477 1.00 95.94 164 ARG A O 1
ATOM 1284 N N . ALA A 1 165 ? -10.965 -4.600 0.828 1.00 96.00 165 ALA A N 1
ATOM 1285 C CA . ALA A 1 165 ? -12.037 -5.148 1.646 1.00 96.00 165 ALA A CA 1
ATOM 1286 C C . ALA A 1 165 ? -11.599 -6.459 2.304 1.00 96.00 165 ALA A C 1
ATOM 1288 O O . ALA A 1 165 ? -11.168 -7.392 1.625 1.00 96.00 165 ALA A O 1
ATOM 1289 N N . GLN A 1 166 ? -11.714 -6.543 3.627 1.00 95.38 166 GLN A N 1
ATOM 1290 C CA . GLN A 1 166 ? -11.514 -7.782 4.367 1.00 95.38 166 GLN A CA 1
ATOM 1291 C C . GLN A 1 166 ? -12.732 -8.692 4.174 1.00 95.38 166 GLN A C 1
ATOM 1293 O O . GLN A 1 166 ? -13.834 -8.359 4.603 1.00 95.38 166 GLN A O 1
ATOM 1298 N N . VAL A 1 167 ? -12.516 -9.845 3.544 1.00 92.56 167 VAL A N 1
ATOM 1299 C CA . VAL A 1 167 ? -13.571 -10.831 3.247 1.00 92.56 167 VAL A CA 1
ATOM 1300 C C . VAL A 1 167 ? -13.651 -11.927 4.309 1.00 92.56 167 VAL A C 1
ATOM 1302 O O . VAL A 1 167 ? -14.714 -12.497 4.523 1.00 92.56 167 VAL A O 1
ATOM 1305 N N . TRP A 1 168 ? -12.544 -12.191 5.010 1.00 89.50 168 TRP A 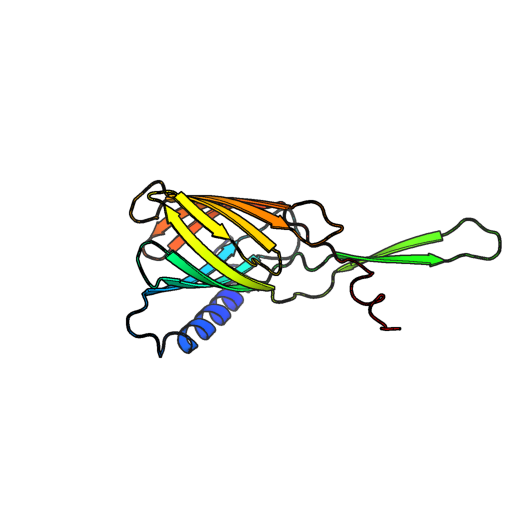N 1
ATOM 1306 C CA . TRP A 1 168 ? -12.471 -13.120 6.139 1.00 89.50 168 TRP A CA 1
ATOM 1307 C C . TRP A 1 168 ? -11.422 -12.658 7.151 1.00 89.50 168 TRP A C 1
ATOM 1309 O O . TRP A 1 168 ? -10.604 -11.786 6.867 1.00 89.50 168 TRP A O 1
ATOM 1319 N N . SER A 1 169 ? -11.415 -13.230 8.354 1.00 87.38 169 SER A N 1
ATOM 1320 C CA . SER A 1 169 ? -10.369 -12.963 9.350 1.00 87.38 169 SER A CA 1
ATOM 1321 C C . SER A 1 169 ? -8.982 -13.263 8.775 1.00 87.38 169 SER A C 1
ATOM 1323 O O . SER A 1 169 ? -8.662 -14.412 8.494 1.00 87.38 169 SER A O 1
ATOM 1325 N N . GLY A 1 170 ? -8.174 -12.218 8.575 1.00 82.06 170 GLY A N 1
ATOM 1326 C CA . GLY A 1 170 ? -6.832 -1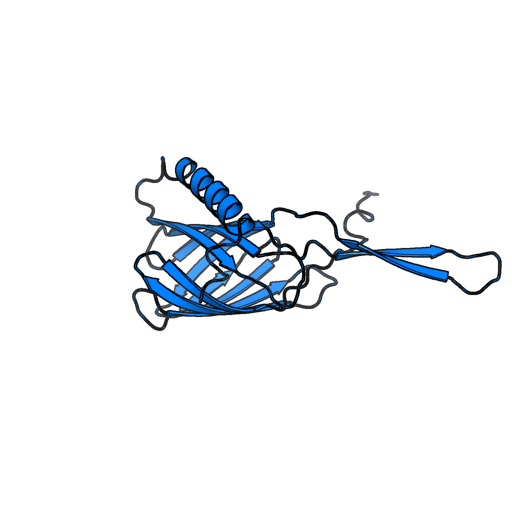2.326 7.992 1.00 82.06 170 GLY A CA 1
ATOM 1327 C C . GLY A 1 170 ? -6.778 -12.383 6.460 1.00 82.06 170 GLY A C 1
ATOM 1328 O O . GLY A 1 170 ? -5.683 -12.340 5.910 1.00 82.06 170 GLY A O 1
ATOM 1329 N N . LEU A 1 171 ? -7.920 -12.415 5.763 1.00 88.94 171 LEU A N 1
ATOM 1330 C CA . LEU A 1 171 ? -7.988 -12.446 4.300 1.00 88.94 171 LEU A CA 1
ATOM 1331 C C . LEU A 1 171 ? -8.712 -11.215 3.756 1.00 88.94 171 LEU A C 1
ATOM 1333 O O . LEU A 1 171 ? -9.819 -10.876 4.179 1.00 88.94 171 LEU A O 1
ATOM 1337 N N . TYR A 1 172 ? -8.113 -10.573 2.762 1.00 93.50 172 TYR A N 1
ATOM 1338 C CA . TYR A 1 172 ? -8.692 -9.418 2.095 1.00 93.50 172 TYR A CA 1
ATOM 1339 C C . TYR A 1 172 ? -8.530 -9.513 0.585 1.00 93.50 172 TYR A C 1
ATOM 1341 O O . TYR A 1 172 ? -7.684 -10.243 0.075 1.00 93.50 172 TYR A O 1
ATOM 1349 N N . VAL A 1 173 ? -9.338 -8.727 -0.111 1.00 93.88 173 VAL A N 1
ATOM 1350 C CA . VAL A 1 173 ? -9.238 -8.506 -1.549 1.00 93.88 173 VAL A CA 1
ATOM 1351 C C . VAL A 1 173 ? -8.931 -7.042 -1.814 1.00 93.88 173 VAL A C 1
ATOM 1353 O O . VAL A 1 173 ? -9.325 -6.160 -1.042 1.00 93.88 173 VAL A O 1
ATOM 1356 N N . THR A 1 174 ? -8.222 -6.787 -2.905 1.00 93.50 174 THR A N 1
ATOM 1357 C CA . THR A 1 174 ? -7.977 -5.442 -3.419 1.00 93.50 174 THR A CA 1
ATOM 1358 C C . THR A 1 174 ? -8.396 -5.352 -4.874 1.00 93.50 174 THR A C 1
ATOM 1360 O O . THR A 1 174 ? -8.352 -6.330 -5.618 1.00 93.50 174 THR A O 1
ATOM 1363 N N . GLY A 1 175 ? -8.813 -4.160 -5.280 1.00 92.75 175 GLY A N 1
ATOM 1364 C CA . GLY A 1 175 ? -9.139 -3.846 -6.665 1.00 92.75 175 GLY A CA 1
ATOM 1365 C C . GLY A 1 175 ? -8.858 -2.378 -6.929 1.00 92.75 175 GLY A C 1
ATOM 1366 O O . GLY A 1 175 ? -9.102 -1.538 -6.063 1.00 92.75 175 GLY A O 1
ATOM 1367 N N . GLY A 1 176 ? -8.305 -2.060 -8.094 1.00 92.06 176 GLY A N 1
ATOM 1368 C CA . GLY A 1 176 ? -7.864 -0.704 -8.374 1.00 92.06 176 GLY A CA 1
ATOM 1369 C C . GLY A 1 176 ? -7.186 -0.543 -9.722 1.00 92.06 176 GLY A C 1
ATOM 1370 O O . GLY A 1 176 ? -7.162 -1.460 -10.541 1.00 92.06 176 GLY A O 1
ATOM 1371 N N . ILE A 1 177 ? -6.623 0.643 -9.910 1.00 89.69 177 ILE A N 1
ATOM 1372 C CA . ILE A 1 177 ? -5.845 1.046 -11.076 1.00 89.69 177 ILE A CA 1
ATOM 1373 C C . ILE A 1 177 ? -4.406 1.339 -10.648 1.00 89.69 177 ILE A C 1
ATOM 1375 O O . ILE A 1 177 ? -4.153 1.921 -9.592 1.00 89.69 177 ILE A O 1
ATOM 1379 N N . ASP A 1 178 ? -3.452 0.927 -11.472 1.00 86.75 178 ASP A N 1
ATOM 1380 C CA . ASP A 1 178 ? -2.020 1.112 -11.246 1.00 86.75 178 ASP A CA 1
ATOM 1381 C C . ASP A 1 178 ? -1.410 1.586 -12.568 1.00 86.75 178 ASP A C 1
ATOM 1383 O O . ASP A 1 178 ? -1.467 0.874 -13.570 1.00 86.75 178 ASP A O 1
ATOM 1387 N N . ASN A 1 179 ? -0.863 2.803 -12.564 1.00 79.75 179 ASN A N 1
ATOM 1388 C CA . ASN A 1 179 ? -0.153 3.391 -13.699 1.00 79.75 179 ASN A CA 1
ATOM 1389 C C . ASN A 1 179 ? 1.359 3.500 -13.427 1.00 79.75 179 ASN A C 1
ATOM 1391 O O . ASN A 1 179 ? 2.044 4.331 -14.021 1.00 79.75 179 ASN A O 1
ATOM 1395 N N . ASN A 1 180 ? 1.887 2.714 -12.486 1.00 68.44 180 ASN A N 1
ATOM 1396 C CA . ASN A 1 180 ? 3.302 2.714 -12.142 1.00 68.44 180 ASN A CA 1
ATOM 1397 C C . ASN A 1 180 ? 4.133 2.145 -13.297 1.00 68.44 180 ASN A C 1
ATOM 1399 O O . ASN A 1 180 ? 4.132 0.939 -13.547 1.00 68.44 180 ASN A O 1
ATOM 1403 N N . HIS A 1 181 ? 4.835 3.034 -13.995 1.00 65.25 181 HIS A N 1
ATOM 1404 C CA . HIS A 1 181 ? 5.782 2.695 -15.052 1.00 65.25 181 HIS A CA 1
ATOM 1405 C C . HIS A 1 181 ? 7.198 2.864 -14.507 1.00 65.25 181 HIS A C 1
ATOM 1407 O O . HIS A 1 181 ? 7.545 3.907 -13.950 1.00 65.25 181 HIS A O 1
ATOM 1413 N N . LYS A 1 182 ? 8.023 1.824 -14.643 1.00 59.78 182 LYS A N 1
ATOM 1414 C CA . LYS A 1 182 ? 9.403 1.845 -14.158 1.00 59.78 182 LYS A CA 1
ATOM 1415 C C . LYS A 1 182 ? 10.346 2.221 -15.285 1.00 59.78 182 LYS A C 1
ATOM 1417 O O . LYS A 1 182 ? 10.700 1.386 -16.112 1.00 59.78 182 LYS A O 1
ATOM 1422 N N . TYR A 1 183 ? 10.762 3.479 -15.268 1.00 52.91 183 TYR A N 1
ATOM 1423 C CA . TYR A 1 183 ? 11.711 4.027 -16.225 1.00 52.91 183 TYR A CA 1
ATOM 1424 C C . TYR A 1 183 ? 13.150 3.717 -15.800 1.00 52.91 183 TYR A C 1
ATOM 1426 O O . TYR A 1 183 ? 13.518 3.871 -14.633 1.00 52.91 183 TYR A O 1
ATOM 1434 N N . PHE A 1 184 ? 13.970 3.283 -16.751 1.00 48.81 184 PHE A N 1
ATOM 1435 C CA . PHE A 1 184 ? 15.423 3.265 -16.617 1.00 48.81 184 PHE A CA 1
ATOM 1436 C C . PHE A 1 184 ? 15.994 4.568 -17.184 1.00 48.81 184 PHE A C 1
ATOM 1438 O O . PHE A 1 184 ? 15.704 4.914 -18.329 1.00 48.81 184 PHE A O 1
ATOM 1445 N N . ASP A 1 185 ? 16.820 5.268 -16.407 1.00 52.03 185 ASP A N 1
ATOM 1446 C CA . ASP A 1 185 ? 17.636 6.368 -16.920 1.00 52.03 185 ASP A CA 1
ATOM 1447 C C . ASP A 1 185 ? 18.998 5.804 -17.377 1.00 52.03 185 ASP A C 1
ATOM 1449 O O . ASP A 1 185 ? 19.767 5.318 -16.543 1.00 52.03 185 ASP A O 1
ATOM 1453 N N . PRO A 1 186 ? 19.327 5.843 -18.682 1.00 47.03 186 PRO A N 1
ATOM 1454 C CA . PRO A 1 186 ? 20.605 5.352 -19.196 1.00 47.03 186 PRO A CA 1
ATOM 1455 C C . PRO A 1 186 ? 21.839 6.117 -18.690 1.00 47.03 186 PRO A C 1
ATOM 1457 O O . PRO A 1 186 ? 22.957 5.632 -18.890 1.00 47.03 186 PRO A O 1
ATOM 1460 N N . ASN A 1 187 ? 21.660 7.259 -18.019 1.00 49.97 187 ASN A N 1
ATOM 1461 C CA . ASN A 1 187 ? 22.744 8.075 -17.474 1.00 49.97 187 ASN A CA 1
ATOM 1462 C C . ASN A 1 187 ? 22.998 7.862 -15.970 1.00 49.97 187 ASN A C 1
ATOM 1464 O O . ASN A 1 187 ? 23.990 8.379 -15.456 1.00 49.97 187 ASN A O 1
ATOM 1468 N N . ASP A 1 188 ? 22.204 7.036 -15.273 1.00 53.12 188 ASP A N 1
ATOM 1469 C CA . ASP A 1 188 ? 22.289 6.793 -13.812 1.00 53.12 188 ASP A CA 1
ATOM 1470 C C . ASP A 1 188 ? 23.574 6.054 -13.348 1.00 53.12 188 ASP A C 1
ATOM 1472 O O . ASP A 1 188 ? 23.698 5.602 -12.213 1.00 53.12 188 ASP A O 1
ATOM 1476 N N . GLY A 1 189 ? 24.579 5.942 -14.221 1.00 46.22 189 GLY A N 1
ATOM 1477 C CA . GLY A 1 189 ? 25.899 5.393 -13.906 1.00 46.22 189 GLY A CA 1
ATOM 1478 C C . GLY A 1 189 ? 27.063 5.953 -14.728 1.00 46.22 189 GLY A C 1
ATOM 1479 O O . GLY A 1 189 ? 28.168 5.434 -14.595 1.00 46.22 189 GLY A O 1
ATOM 1480 N N . LYS A 1 190 ? 26.855 6.972 -15.579 1.00 40.59 190 LYS A N 1
ATOM 1481 C CA . LYS A 1 190 ? 27.918 7.500 -16.462 1.00 40.59 190 LYS A CA 1
ATOM 1482 C C . LYS A 1 190 ? 28.507 8.850 -16.048 1.00 40.59 190 LYS A C 1
ATOM 1484 O O . LYS A 1 190 ? 29.623 9.139 -16.460 1.00 40.59 190 LYS A O 1
ATOM 1489 N N . ASP A 1 191 ? 27.860 9.588 -15.144 1.00 39.31 191 ASP A N 1
ATOM 1490 C CA . ASP A 1 191 ? 28.307 10.940 -14.758 1.00 39.31 191 ASP A CA 1
ATOM 1491 C C . ASP A 1 191 ? 28.866 11.037 -13.328 1.00 39.31 191 ASP A C 1
ATOM 1493 O O . ASP A 1 191 ? 28.825 12.088 -12.690 1.00 39.31 191 ASP A O 1
ATOM 1497 N N . LYS A 1 192 ? 29.416 9.942 -12.793 1.00 37.75 192 LYS A N 1
ATOM 1498 C CA . LYS A 1 192 ? 30.165 9.967 -11.524 1.00 37.75 192 LYS A CA 1
ATOM 1499 C C . LYS A 1 192 ? 31.591 9.456 -11.697 1.00 37.75 192 LYS A C 1
ATOM 1501 O O . LYS A 1 192 ? 31.997 8.497 -11.050 1.00 37.75 192 LYS A O 1
ATOM 1506 N N . LEU A 1 193 ? 32.356 10.132 -12.548 1.00 30.52 193 LEU A N 1
ATOM 1507 C CA . LEU A 1 193 ? 33.799 10.238 -12.348 1.00 30.52 193 LEU A CA 1
ATOM 1508 C C . LEU A 1 193 ? 34.063 11.610 -11.711 1.00 30.52 193 LEU A C 1
ATOM 1510 O O . LEU A 1 193 ? 33.738 12.621 -12.334 1.00 30.52 193 LEU A O 1
ATOM 1514 N N . PRO A 1 194 ? 34.564 11.669 -10.466 1.00 36.31 194 PRO A N 1
ATOM 1515 C CA . PRO A 1 194 ? 34.970 12.930 -9.867 1.00 36.31 194 PRO A CA 1
ATOM 1516 C C . PRO A 1 194 ? 36.221 13.430 -10.601 1.00 36.31 194 PRO A C 1
ATOM 1518 O O . PRO A 1 194 ? 37.220 12.713 -10.661 1.00 36.31 194 PRO A O 1
ATOM 1521 N N . TYR A 1 195 ? 36.148 14.632 -11.171 1.00 41.53 195 TYR A N 1
ATOM 1522 C CA . TYR A 1 195 ? 37.331 15.475 -11.347 1.00 41.53 195 TYR A CA 1
ATOM 1523 C C . TYR A 1 195 ? 37.534 16.286 -10.070 1.00 41.53 195 TYR A C 1
ATOM 1525 O O . TYR A 1 195 ? 36.511 16.760 -9.521 1.00 41.53 195 TYR A O 1
#